Protein 6CL3 (pdb70)

Radius of gyration: 10.15 Å; Cα contacts (8 Å, |Δi|>4): 3; chains: 1; bounding box: 5×33×8 Å

Foldseek 3Di:
DVVVVVVVVVVVVVVVVVVVVVVD

Secondary structure (DSSP, 8-state):
-HHHHHHHHHHHHHHHHHHHHHH-

GO terms:
  GO:0005576 extracellular region (C, IDA)
  GO:0020002 host cell plasma membrane (C, IDA)
  GO:0050829 defense response to Gram-negative bacterium (P, IDA)
  GO:0050830 defense response to Gram-positive bacterium (P, IDA)
  GO:0050832 defense response to fungus (P, IDA)

Solvent-accessible surface area: 2531 Å² total; per-residue (Å²): 178,178,113,64,39,91,100,116,106,19,121,69,122,28,130,96,57,125,110,127,116,89,167,170

Structure (mmCIF, N/CA/C/O backbone):
data_6CL3
#
_entry.id   6CL3
#
loop_
_atom_site.group_PDB
_atom_site.id
_atom_site.type_symbol
_atom_site.label_atom_id
_atom_site.label_alt_id
_atom_site.label_comp_id
_atom_site.label_asym_id
_atom_site.label_entity_id
_atom_site.label_seq_id
_atom_site.pdbx_PDB_ins_code
_atom_site.Cartn_x
_atom_site.Cartn_y
_atom_site.Cartn_z
_atom_site.occupancy
_atom_site.B_iso_or_equiv
_atom_site.auth_seq_id
_atom_site.auth_comp_id
_atom_site.auth_asym_id
_atom_site.auth_atom_id
_atom_site.pdbx_PDB_model_num
ATOM 1 N N . ILE A 1 2 ? 2.110 -17.965 -0.838 1.00 0.00 1 ILE A N 1
ATOM 2 C CA . ILE A 1 2 ? 1.200 -16.789 -0.718 1.00 0.00 1 ILE A CA 1
ATOM 3 C C . ILE A 1 2 ? 1.958 -15.522 -1.099 1.00 0.00 1 ILE A C 1
ATOM 4 O O . ILE A 1 2 ? 1.877 -14.507 -0.408 1.00 0.00 1 ILE A O 1
ATOM 20 N N . TRP A 1 3 ? 2.698 -15.589 -2.202 1.00 0.00 2 TRP A N 1
ATOM 21 C CA . TRP A 1 3 ? 3.469 -14.440 -2.663 1.00 0.00 2 TRP A CA 1
ATOM 22 C C . TRP A 1 3 ? 2.554 -13.396 -3.290 1.00 0.00 2 TRP A C 1
ATOM 23 O O . TRP A 1 3 ? 2.623 -12.213 -2.956 1.00 0.00 2 TRP A O 1
ATOM 44 N N . LEU A 1 4 ? 1.701 -13.843 -4.195 1.00 0.00 3 LEU A N 1
ATOM 45 C CA . LEU A 1 4 ? 0.773 -12.938 -4.859 1.00 0.00 3 LEU A CA 1
ATOM 46 C C . LEU A 1 4 ? -0.153 -12.300 -3.828 1.00 0.00 3 LEU A C 1
ATOM 47 O O . LEU A 1 4 ? -0.598 -11.165 -3.992 1.00 0.00 3 LEU A O 1
ATOM 63 N N . THR A 1 5 ? -0.414 -13.031 -2.752 1.00 0.00 4 THR A N 1
ATOM 64 C CA . THR A 1 5 ? -1.259 -12.520 -1.679 1.00 0.00 4 THR A CA 1
ATOM 65 C C . THR A 1 5 ? -0.518 -11.427 -0.943 1.00 0.00 4 THR A C 1
ATOM 66 O O . THR A 1 5 ? -1.014 -10.318 -0.772 1.00 0.00 4 THR A O 1
ATOM 77 N N . ALA A 1 6 ? 0.687 -11.761 -0.522 1.00 0.00 5 ALA A N 1
ATOM 78 C CA . ALA A 1 6 ? 1.525 -10.811 0.197 1.00 0.00 5 ALA A CA 1
ATOM 79 C C . ALA A 1 6 ? 1.611 -9.504 -0.576 1.00 0.00 5 ALA A C 1
ATOM 80 O O . ALA A 1 6 ? 1.631 -8.426 0.015 1.00 0.00 5 ALA A O 1
ATOM 87 N N . LEU A 1 7 ? 1.645 -9.600 -1.901 1.00 0.00 6 LEU A N 1
ATOM 88 C CA . LEU A 1 7 ? 1.710 -8.415 -2.734 1.00 0.00 6 LEU A CA 1
ATOM 89 C C . LEU A 1 7 ? 0.509 -7.529 -2.471 1.00 0.00 6 LEU A C 1
ATOM 90 O O . LEU A 1 7 ? 0.578 -6.309 -2.625 1.00 0.00 6 LEU A O 1
ATOM 106 N N . LYS A 1 8 ? -0.586 -8.144 -2.054 1.00 0.00 7 LYS A N 1
ATOM 107 C CA . LYS A 1 8 ? -1.782 -7.385 -1.752 1.00 0.00 7 LYS A CA 1
ATOM 108 C C . LYS A 1 8 ? -1.583 -6.687 -0.427 1.00 0.00 7 LYS A C 1
ATOM 109 O O . LYS A 1 8 ? -1.841 -5.491 -0.297 1.00 0.00 7 LYS A O 1
ATOM 128 N N . PHE A 1 9 ? -1.076 -7.425 0.540 1.00 0.00 8 PHE A N 1
ATOM 129 C CA . PHE A 1 9 ? -0.796 -6.836 1.830 1.00 0.00 8 PHE A CA 1
ATOM 130 C C . PHE A 1 9 ? 0.252 -5.760 1.607 1.00 0.00 8 PHE A C 1
ATOM 131 O O . PHE A 1 9 ? 0.040 -4.585 1.910 1.00 0.00 8 PHE A O 1
ATOM 148 N N . LEU A 1 10 ? 1.358 -6.164 1.008 1.00 0.00 9 LEU A N 1
ATOM 149 C CA . LEU A 1 10 ? 2.411 -5.223 0.684 1.00 0.00 9 LEU A CA 1
ATOM 150 C C . LEU A 1 10 ? 1.778 -4.116 -0.120 1.00 0.00 9 LEU A C 1
ATOM 151 O O . LEU A 1 10 ? 2.130 -2.951 0.036 1.00 0.00 9 LEU A O 1
ATOM 167 N N . GLY A 1 11 ? 0.786 -4.472 -0.942 1.00 0.00 10 GLY A N 1
ATOM 168 C CA . GLY A 1 11 ? 0.088 -3.443 -1.683 1.00 0.00 10 GLY A CA 1
ATOM 169 C C . GLY A 1 11 ? -0.657 -2.576 -0.672 1.00 0.00 10 GLY A C 1
ATOM 170 O O . GLY A 1 11 ? -0.647 -1.351 -0.762 1.00 0.00 10 GLY A O 1
ATOM 174 N N . LYS A 1 12 ? -1.264 -3.223 0.335 1.00 0.00 11 LYS A N 1
ATOM 175 C CA . LYS A 1 12 ? -1.944 -2.475 1.382 1.00 0.00 11 LYS A CA 1
ATOM 176 C C . LYS A 1 12 ? -0.924 -1.519 1.958 1.00 0.00 11 LYS A C 1
ATOM 177 O O . LYS A 1 12 ? -1.176 -0.330 2.159 1.00 0.00 11 LYS A O 1
ATOM 196 N N . ASN A 1 13 ? 0.256 -2.074 2.155 1.00 0.00 12 ASN A N 1
ATOM 197 C CA . ASN A 1 13 ? 1.400 -1.341 2.638 1.00 0.00 12 ASN A CA 1
ATOM 198 C C . ASN A 1 13 ? 1.840 -0.358 1.553 1.00 0.00 12 ASN A C 1
ATOM 199 O O . ASN A 1 13 ? 2.343 0.727 1.836 1.00 0.00 12 ASN A O 1
ATOM 210 N N . LEU A 1 14 ? 1.628 -0.770 0.304 1.00 0.00 13 LEU A N 1
ATOM 211 C CA . LEU A 1 14 ? 1.981 0.039 -0.857 1.00 0.00 13 LEU A CA 1
ATOM 212 C C . LEU A 1 14 ? 1.094 1.268 -0.949 1.00 0.00 13 LEU A C 1
ATOM 213 O O . LEU A 1 14 ? 1.576 2.395 -1.046 1.00 0.00 13 LEU A O 1
ATOM 229 N N . GLY A 1 15 ? -0.206 1.038 -0.926 1.00 0.00 14 GLY A N 1
ATOM 230 C CA . GLY A 1 15 ? -1.160 2.135 -1.010 1.00 0.00 14 GLY A CA 1
ATOM 231 C C . GLY A 1 15 ? -1.176 2.937 0.279 1.00 0.00 14 GLY A C 1
ATOM 232 O O . GLY A 1 15 ? -1.169 4.166 0.248 1.00 0.00 14 GLY A O 1
ATOM 236 N N . LYS A 1 16 ? -1.171 2.246 1.421 1.00 0.00 15 LYS A N 1
ATOM 237 C CA . LYS A 1 16 ? -1.153 2.954 2.691 1.00 0.00 15 LYS A CA 1
ATOM 238 C C . LYS A 1 16 ? -0.071 4.008 2.586 1.00 0.00 15 LYS A C 1
ATOM 239 O O . LYS A 1 16 ? -0.164 5.097 3.151 1.00 0.00 15 LYS A O 1
ATOM 258 N N . LEU A 1 17 ? 0.935 3.662 1.792 1.00 0.00 16 LEU A N 1
ATOM 259 C CA . LEU A 1 17 ? 2.040 4.555 1.513 1.00 0.00 16 LEU A CA 1
ATOM 260 C C . LEU A 1 17 ? 1.579 5.607 0.522 1.00 0.00 16 LEU A C 1
ATOM 261 O O . LEU A 1 17 ? 1.878 6.792 0.670 1.00 0.00 16 LEU A O 1
ATOM 277 N N . ALA A 1 18 ? 0.839 5.160 -0.492 1.00 0.00 17 ALA A N 1
ATOM 278 C CA . ALA A 1 18 ? 0.340 6.093 -1.495 1.00 0.00 17 ALA A CA 1
ATOM 279 C C . ALA A 1 18 ? -0.397 7.220 -0.795 1.00 0.00 17 ALA A C 1
ATOM 280 O O . ALA A 1 18 ? -0.453 8.347 -1.287 1.00 0.00 17 ALA A O 1
ATOM 287 N N . LYS A 1 19 ? -0.939 6.906 0.373 1.00 0.00 18 LYS A N 1
ATOM 288 C CA . LYS A 1 19 ? -1.646 7.875 1.166 1.00 0.00 18 LYS A CA 1
ATOM 289 C C . LYS A 1 19 ? -0.645 8.832 1.797 1.00 0.00 18 LYS A C 1
ATOM 290 O O . LYS A 1 19 ? -0.845 10.047 1.789 1.00 0.00 18 LYS A O 1
ATOM 309 N N . GLN A 1 20 ? 0.453 8.282 2.317 1.00 0.00 19 GLN A N 1
ATOM 310 C CA . GLN A 1 20 ? 1.481 9.121 2.908 1.00 0.00 19 GLN A CA 1
ATOM 311 C C . GLN A 1 20 ? 1.914 10.146 1.873 1.00 0.00 19 GLN A C 1
ATOM 312 O O . GLN A 1 20 ? 2.276 11.275 2.202 1.00 0.00 19 GLN A O 1
ATOM 326 N N . GLN A 1 21 ? 1.846 9.734 0.612 1.00 0.00 20 GLN A N 1
ATOM 327 C CA . GLN A 1 21 ? 2.202 10.603 -0.497 1.00 0.00 20 GLN A CA 1
ATOM 328 C C . GLN A 1 21 ? 1.122 11.661 -0.693 1.00 0.00 20 GLN A C 1
ATOM 329 O O . GLN A 1 21 ? 1.420 12.832 -0.930 1.00 0.00 20 GLN A O 1
ATOM 343 N N . LEU A 1 22 ? -0.136 11.235 -0.590 1.00 0.00 21 LEU A N 1
ATOM 344 C CA . LEU A 1 22 ? -1.260 12.148 -0.758 1.00 0.00 21 LEU A CA 1
ATOM 345 C C . LEU A 1 22 ? -1.318 13.140 0.399 1.00 0.00 21 LEU A C 1
ATOM 346 O O . LEU A 1 22 ? -1.323 14.353 0.192 1.00 0.00 21 LEU A O 1
ATOM 362 N N . ALA A 1 23 ? -1.363 12.610 1.615 1.00 0.00 22 ALA A N 1
ATOM 363 C CA . ALA A 1 23 ? -1.424 13.452 2.804 1.00 0.00 22 ALA A CA 1
ATOM 364 C C . ALA A 1 23 ? -0.452 14.621 2.679 1.00 0.00 22 ALA A C 1
ATOM 365 O O . ALA A 1 23 ? -0.822 15.774 2.892 1.00 0.00 22 ALA A O 1
ATOM 372 N N . LYS A 1 24 ? 0.792 14.314 2.325 1.00 0.00 23 LYS A N 1
ATOM 373 C CA . LYS A 1 24 ? 1.805 15.346 2.169 1.00 0.00 23 LYS A CA 1
ATOM 374 C C . LYS A 1 24 ? 1.440 16.279 1.019 1.00 0.00 23 LYS A C 1
ATOM 375 O O . LYS A 1 24 ? 1.561 17.499 1.132 1.00 0.00 23 LYS A O 1
ATOM 394 N N . LEU A 1 25 ? 0.993 15.694 -0.088 1.00 0.00 24 LEU A N 1
ATOM 395 C CA . LEU A 1 25 ? 0.611 16.477 -1.256 1.00 0.00 24 LEU A CA 1
ATOM 396 C C . LEU A 1 25 ? -0.481 17.482 -0.896 1.00 0.00 24 LEU A C 1
ATOM 397 O O . LEU A 1 25 ? -0.679 17.797 0.277 1.00 0.00 24 LEU A O 1
ATOM 416 N N . ILE A 1 2 ? 0.468 -17.501 -2.047 1.00 0.00 1 ILE A N 2
ATOM 417 C CA . ILE A 1 2 ? 1.076 -16.972 -0.793 1.00 0.00 1 ILE A CA 2
ATOM 418 C C . ILE A 1 2 ? 1.903 -15.731 -1.115 1.00 0.00 1 ILE A C 2
ATOM 419 O O . ILE A 1 2 ? 1.848 -14.734 -0.397 1.00 0.00 1 ILE A O 2
ATOM 435 N N . TRP A 1 3 ? 2.666 -15.798 -2.202 1.00 0.00 2 TRP A N 2
ATOM 436 C CA . TRP A 1 3 ? 3.497 -14.672 -2.610 1.00 0.00 2 TRP A CA 2
ATOM 437 C C . TRP A 1 3 ? 2.640 -13.575 -3.226 1.00 0.00 2 TRP A C 2
ATOM 438 O O . TRP A 1 3 ? 2.743 -12.407 -2.855 1.00 0.00 2 TRP A O 2
ATOM 459 N N . LEU A 1 4 ? 1.793 -13.965 -4.164 1.00 0.00 3 LEU A N 2
ATOM 460 C CA . LEU A 1 4 ? 0.915 -13.009 -4.823 1.00 0.00 3 LEU A CA 2
ATOM 461 C C . LEU A 1 4 ? 0.009 -12.342 -3.792 1.00 0.00 3 LEU A C 2
ATOM 462 O O . LEU A 1 4 ? -0.396 -11.191 -3.956 1.00 0.00 3 LEU A O 2
ATOM 478 N N . THR A 1 5 ? -0.283 -13.066 -2.719 1.00 0.00 4 THR A N 2
ATOM 479 C CA . THR A 1 5 ? -1.115 -12.528 -1.649 1.00 0.00 4 THR A CA 2
ATOM 480 C C . THR A 1 5 ? -0.346 -11.455 -0.910 1.00 0.00 4 THR A C 2
ATOM 481 O O . THR A 1 5 ? -0.805 -10.329 -0.746 1.00 0.00 4 THR A O 2
ATOM 492 N N . ALA A 1 6 ? 0.843 -11.828 -0.481 1.00 0.00 5 ALA A N 2
ATOM 493 C CA . ALA A 1 6 ? 1.707 -10.907 0.245 1.00 0.00 5 ALA A CA 2
ATOM 494 C C . ALA A 1 6 ? 1.826 -9.595 -0.516 1.00 0.00 5 ALA A C 2
ATOM 495 O O . ALA A 1 6 ? 1.911 -8.526 0.085 1.00 0.00 5 ALA A O 2
ATOM 502 N N . LEU A 1 7 ? 1.820 -9.679 -1.840 1.00 0.00 6 LEU A N 2
ATOM 503 C CA . LEU A 1 7 ? 1.918 -8.496 -2.668 1.00 0.00 6 LEU A CA 2
ATOM 504 C C . LEU A 1 7 ? 0.708 -7.602 -2.464 1.00 0.00 6 LEU A C 2
ATOM 505 O O . LEU A 1 7 ? 0.796 -6.384 -2.613 1.00 0.00 6 LEU A O 2
ATOM 521 N N . LYS A 1 8 ? -0.412 -8.202 -2.097 1.00 0.00 7 LYS A N 2
ATOM 522 C CA . LYS A 1 8 ? -1.608 -7.422 -1.851 1.00 0.00 7 LYS A CA 2
ATOM 523 C C . LYS A 1 8 ? -1.459 -6.736 -0.514 1.00 0.00 7 LYS A C 2
ATOM 524 O O . LYS A 1 8 ? -1.748 -5.549 -0.374 1.00 0.00 7 LYS A O 2
ATOM 543 N N . PHE A 1 9 ? -0.958 -7.479 0.454 1.00 0.00 8 PHE A N 2
ATOM 544 C CA . PHE A 1 9 ? -0.723 -6.906 1.760 1.00 0.00 8 PHE A CA 2
ATOM 545 C C . PHE A 1 9 ? 0.322 -5.817 1.587 1.00 0.00 8 PHE A C 2
ATOM 546 O O . PHE A 1 9 ? 0.089 -4.650 1.901 1.00 0.00 8 PHE A O 2
ATOM 563 N N . LEU A 1 10 ? 1.453 -6.201 1.019 1.00 0.00 9 LEU A N 2
ATOM 564 C CA . LEU A 1 10 ? 2.506 -5.243 0.746 1.00 0.00 9 LEU A CA 2
ATOM 565 C C . LEU A 1 10 ? 1.884 -4.130 -0.061 1.00 0.00 9 LEU A C 2
ATOM 566 O O . LEU A 1 10 ? 2.213 -2.962 0.126 1.00 0.00 9 LEU A O 2
ATOM 582 N N . GLY A 1 11 ? 0.925 -4.488 -0.917 1.00 0.00 10 GLY A N 2
ATOM 583 C CA . GLY A 1 11 ? 0.234 -3.454 -1.660 1.00 0.00 10 GLY A CA 2
ATOM 584 C C . GLY A 1 11 ? -0.540 -2.610 -0.653 1.00 0.00 10 GLY A C 2
ATOM 585 O O . GLY A 1 11 ? -0.520 -1.384 -0.707 1.00 0.00 10 GLY A O 2
ATOM 589 N N . LYS A 1 12 ? -1.183 -3.279 0.318 1.00 0.00 11 LYS A N 2
ATOM 590 C CA . LYS A 1 12 ? -1.893 -2.551 1.360 1.00 0.00 11 LYS A CA 2
ATOM 591 C C . LYS A 1 12 ? -0.897 -1.583 1.962 1.00 0.00 11 LYS A C 2
ATOM 592 O O . LYS A 1 12 ? -1.160 -0.394 2.135 1.00 0.00 11 LYS A O 2
ATOM 611 N N . ASN A 1 13 ? 0.276 -2.132 2.212 1.00 0.00 12 ASN A N 2
ATOM 612 C CA . ASN A 1 13 ? 1.399 -1.385 2.724 1.00 0.00 12 ASN A CA 2
ATOM 613 C C . ASN A 1 13 ? 1.830 -0.371 1.667 1.00 0.00 12 ASN A C 2
ATOM 614 O O . ASN A 1 13 ? 2.305 0.720 1.979 1.00 0.00 12 ASN A O 2
ATOM 625 N N . LEU A 1 14 ? 1.641 -0.761 0.407 1.00 0.00 13 LEU A N 2
ATOM 626 C CA . LEU A 1 14 ? 1.987 0.082 -0.733 1.00 0.00 13 LEU A CA 2
ATOM 627 C C . LEU A 1 14 ? 1.060 1.283 -0.815 1.00 0.00 13 LEU A C 2
ATOM 628 O O . LEU A 1 14 ? 1.506 2.427 -0.879 1.00 0.00 13 LEU A O 2
ATOM 644 N N . GLY A 1 15 ? -0.233 1.011 -0.819 1.00 0.00 14 GLY A N 2
ATOM 645 C CA . GLY A 1 15 ? -1.218 2.079 -0.893 1.00 0.00 14 GLY A CA 2
ATOM 646 C C . GLY A 1 15 ? -1.275 2.842 0.418 1.00 0.00 14 GLY A C 2
ATOM 647 O O . GLY A 1 15 ? -1.346 4.069 0.423 1.00 0.00 14 GLY A O 2
ATOM 651 N N . LYS A 1 16 ? -1.214 2.121 1.537 1.00 0.00 15 LYS A N 2
ATOM 652 C CA . LYS A 1 16 ? -1.229 2.791 2.825 1.00 0.00 15 LYS A CA 2
ATOM 653 C C . LYS A 1 16 ? -0.215 3.912 2.742 1.00 0.00 15 LYS A C 2
ATOM 654 O O . LYS A 1 16 ? -0.367 4.971 3.346 1.00 0.00 15 LYS A O 2
ATOM 673 N N . LEU A 1 17 ? 0.800 3.656 1.928 1.00 0.00 16 LEU A N 2
ATOM 674 C CA . LEU A 1 17 ? 1.851 4.619 1.662 1.00 0.00 16 LEU A CA 2
ATOM 675 C C . LEU A 1 17 ? 1.339 5.668 0.695 1.00 0.00 16 LEU A C 2
ATOM 676 O O . LEU A 1 17 ? 1.620 6.857 0.837 1.00 0.00 16 LEU A O 2
ATOM 692 N N . ALA A 1 18 ? 0.592 5.212 -0.304 1.00 0.00 17 ALA A N 2
ATOM 693 C CA . ALA A 1 18 ? 0.061 6.134 -1.299 1.00 0.00 17 ALA A CA 2
ATOM 694 C C . ALA A 1 18 ? -0.661 7.279 -0.607 1.00 0.00 17 ALA A C 2
ATOM 695 O O . ALA A 1 18 ? -0.745 8.384 -1.142 1.00 0.00 17 ALA A O 2
ATOM 702 N N . LYS A 1 19 ? -1.156 7.021 0.597 1.00 0.00 18 LYS A N 2
ATOM 703 C CA . LYS A 1 19 ? -1.835 8.055 1.357 1.00 0.00 18 LYS A CA 2
ATOM 704 C C . LYS A 1 19 ? -0.789 8.997 1.942 1.00 0.00 18 LYS A C 2
ATOM 705 O O . LYS A 1 19 ? -1.026 10.198 2.070 1.00 0.00 18 LYS A O 2
ATOM 724 N N . GLN A 1 20 ? 0.386 8.453 2.261 1.00 0.00 19 GLN A N 2
ATOM 725 C C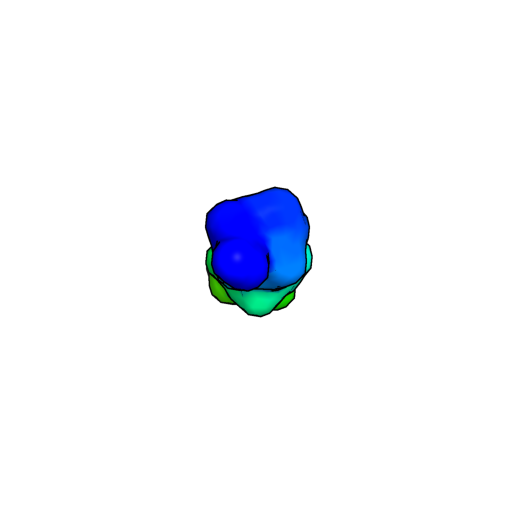A . GLN A 1 20 ? 1.459 9.278 2.786 1.00 0.00 19 GLN A CA 2
ATOM 726 C C . GLN A 1 20 ? 1.898 10.234 1.690 1.00 0.00 19 GLN A C 2
ATOM 727 O O . GLN A 1 20 ? 2.330 11.357 1.952 1.00 0.00 19 GLN A O 2
ATOM 741 N N . GLN A 1 21 ? 1.751 9.772 0.452 1.00 0.00 20 GLN A N 2
ATOM 742 C CA . GLN A 1 21 ? 2.095 10.574 -0.711 1.00 0.00 20 GLN A CA 2
ATOM 743 C C . GLN A 1 21 ? 1.052 11.670 -0.905 1.00 0.00 20 GLN A C 2
ATOM 744 O O . GLN A 1 21 ? 1.378 12.795 -1.285 1.00 0.00 20 GLN A O 2
ATOM 758 N N . LEU A 1 22 ? -0.209 11.328 -0.641 1.00 0.00 21 LEU A N 2
ATOM 759 C CA . LEU A 1 22 ? -1.300 12.284 -0.789 1.00 0.00 21 LEU A CA 2
ATOM 760 C C . LEU A 1 22 ? -1.282 13.289 0.356 1.00 0.00 21 LEU A C 2
ATOM 761 O O . LEU A 1 22 ? -1.235 14.499 0.136 1.00 0.00 21 LEU A O 2
ATOM 777 N N . ALA A 1 23 ? -1.319 12.774 1.579 1.00 0.00 22 ALA A N 2
ATOM 778 C CA . ALA A 1 23 ? -1.305 13.632 2.758 1.00 0.00 22 ALA A CA 2
ATOM 779 C C . ALA A 1 23 ? -0.275 14.743 2.593 1.00 0.00 22 ALA A C 2
ATOM 780 O O . ALA A 1 23 ? -0.561 15.912 2.849 1.00 0.00 22 ALA A O 2
ATOM 787 N N . LYS A 1 24 ? 0.925 14.369 2.155 1.00 0.00 23 LYS A N 2
ATOM 788 C CA . LYS A 1 24 ? 1.988 15.342 1.950 1.00 0.00 23 LYS A CA 2
ATOM 789 C C . LYS A 1 24 ? 1.587 16.341 0.869 1.00 0.00 23 LYS A C 2
ATOM 790 O O . LYS A 1 24 ? 1.736 17.551 1.040 1.00 0.00 23 LYS A O 2
ATOM 809 N N . LEU A 1 25 ? 1.079 15.823 -0.245 1.00 0.00 24 LEU A N 2
ATOM 810 C CA . LEU A 1 25 ? 0.658 16.672 -1.352 1.00 0.00 24 LEU A CA 2
ATOM 811 C C . LEU A 1 25 ? -0.434 17.639 -0.902 1.00 0.00 24 LEU A C 2
ATOM 812 O O . LEU A 1 25 ? -0.640 18.682 -1.522 1.00 0.00 24 LEU A O 2
ATOM 831 N N . ILE A 1 2 ? 2.679 -17.798 -1.534 1.00 0.00 1 ILE A N 3
ATOM 832 C CA . ILE A 1 2 ? 1.859 -16.681 -0.987 1.00 0.00 1 ILE A CA 3
ATOM 833 C C . ILE A 1 2 ? 2.468 -15.349 -1.417 1.00 0.00 1 ILE A C 3
ATOM 834 O O . ILE A 1 2 ? 2.272 -14.326 -0.761 1.00 0.00 1 ILE A O 3
ATOM 850 N N . TRP A 1 3 ? 3.206 -15.371 -2.522 1.00 0.00 2 TRP A N 3
ATOM 851 C CA . TRP A 1 3 ? 3.837 -14.159 -3.030 1.00 0.00 2 TRP A CA 3
ATOM 852 C C . TRP A 1 3 ? 2.784 -13.187 -3.544 1.00 0.00 2 TRP A C 3
ATOM 853 O O . TRP A 1 3 ? 2.786 -12.007 -3.193 1.00 0.00 2 TRP A O 3
ATOM 874 N N . LEU A 1 4 ? 1.885 -13.694 -4.369 1.00 0.00 3 LEU A N 3
ATOM 875 C CA . LEU A 1 4 ? 0.825 -12.865 -4.920 1.00 0.00 3 LEU A CA 3
ATOM 876 C C . LEU A 1 4 ? -0.033 -12.305 -3.789 1.00 0.00 3 LEU A C 3
ATOM 877 O O . LEU A 1 4 ? -0.577 -11.205 -3.890 1.00 0.00 3 LEU A O 3
ATOM 893 N N . THR A 1 5 ? -0.129 -13.062 -2.702 1.00 0.00 4 THR A N 3
ATOM 894 C CA . THR A 1 5 ? -0.895 -12.623 -1.542 1.00 0.00 4 THR A CA 3
ATOM 895 C C . THR A 1 5 ? -0.168 -11.484 -0.861 1.00 0.00 4 THR A C 3
ATOM 896 O O . THR A 1 5 ? -0.719 -10.411 -0.637 1.00 0.00 4 THR A O 3
ATOM 907 N N . ALA A 1 6 ? 1.089 -11.739 -0.549 1.00 0.00 5 ALA A N 3
ATOM 908 C CA . ALA A 1 6 ? 1.921 -10.740 0.108 1.00 0.00 5 ALA A CA 3
ATOM 909 C C . ALA A 1 6 ? 1.842 -9.421 -0.647 1.00 0.00 5 ALA A C 3
ATOM 910 O O . ALA A 1 6 ? 1.867 -8.351 -0.043 1.00 0.00 5 ALA A O 3
ATOM 917 N N . LEU A 1 7 ? 1.728 -9.502 -1.966 1.00 0.00 6 LEU A N 3
ATOM 918 C CA . LEU A 1 7 ? 1.629 -8.310 -2.783 1.00 0.00 6 LEU A CA 3
ATOM 919 C C . LEU A 1 7 ? 0.390 -7.522 -2.404 1.00 0.00 6 LEU A C 3
ATOM 920 O O . LEU A 1 7 ? 0.352 -6.300 -2.548 1.00 0.00 6 LEU A O 3
ATOM 936 N N . LYS A 1 8 ? -0.614 -8.220 -1.899 1.00 0.00 7 LYS A N 3
ATOM 937 C CA . LYS A 1 8 ? -1.832 -7.556 -1.484 1.00 0.00 7 LYS A CA 3
ATOM 938 C C . LYS A 1 8 ? -1.569 -6.858 -0.170 1.00 0.00 7 LYS A C 3
ATOM 939 O O . LYS A 1 8 ? -1.924 -5.694 0.013 1.00 0.00 7 LYS A O 3
ATOM 958 N N . PHE A 1 9 ? -0.901 -7.559 0.726 1.00 0.00 8 PHE A N 3
ATOM 959 C CA . PHE A 1 9 ? -0.550 -6.966 1.996 1.00 0.00 8 PHE A CA 3
ATOM 960 C C . PHE A 1 9 ? 0.382 -5.804 1.701 1.00 0.00 8 PHE A C 3
ATOM 961 O O . PHE A 1 9 ? 0.105 -4.655 2.046 1.00 0.00 8 PHE A O 3
ATOM 978 N N . LEU A 1 10 ? 1.459 -6.108 0.996 1.00 0.00 9 LEU A N 3
ATOM 979 C CA . LEU A 1 10 ? 2.399 -5.079 0.599 1.00 0.00 9 LEU A CA 3
ATOM 980 C C . LEU A 1 10 ? 1.603 -4.022 -0.121 1.00 0.00 9 LEU A C 3
ATOM 981 O O . LEU A 1 10 ? 1.8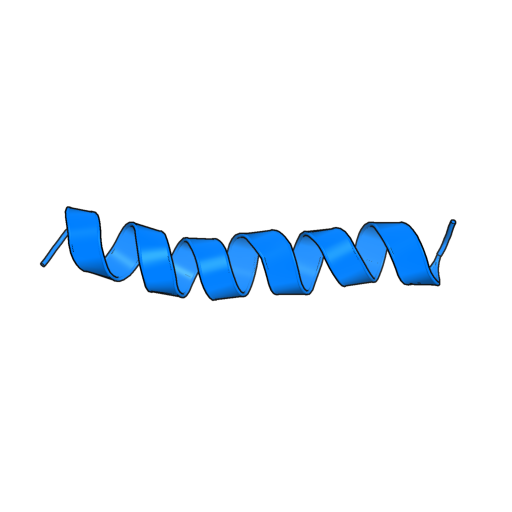71 -2.833 0.024 1.00 0.00 9 LEU A O 3
ATOM 997 N N . GLY A 1 11 ? 0.571 -4.452 -0.852 1.00 0.00 10 GLY A N 3
ATOM 998 C CA . GLY A 1 11 ? -0.279 -3.478 -1.502 1.00 0.00 10 GLY A CA 3
ATOM 999 C C . GLY A 1 11 ? -0.972 -2.673 -0.407 1.00 0.00 10 GLY A C 3
ATOM 1000 O O . GLY A 1 11 ? -1.045 -1.449 -0.472 1.00 0.00 10 GLY A O 3
ATOM 1004 N N . LYS A 1 12 ? -1.434 -3.371 0.642 1.00 0.00 11 LYS A N 3
ATOM 1005 C CA . LYS A 1 12 ? -2.050 -2.681 1.767 1.00 0.00 11 LYS A CA 3
ATOM 1006 C C . LYS A 1 12 ? -1.055 -1.640 2.229 1.00 0.00 11 LYS A C 3
ATOM 1007 O O . LYS A 1 12 ? -1.375 -0.468 2.432 1.00 0.00 11 LYS A O 3
ATOM 1026 N N . ASN A 1 13 ? 0.173 -2.105 2.328 1.00 0.00 12 ASN A N 3
ATOM 1027 C CA . ASN A 1 13 ? 1.303 -1.285 2.692 1.00 0.00 12 ASN A CA 3
ATOM 1028 C C . ASN A 1 13 ? 1.560 -0.277 1.574 1.00 0.00 12 ASN A C 3
ATOM 1029 O O . ASN A 1 13 ? 2.014 0.841 1.812 1.00 0.00 12 ASN A O 3
ATOM 1040 N N . LEU A 1 14 ? 1.254 -0.703 0.348 1.00 0.00 13 LEU A N 3
ATOM 1041 C CA . LEU A 1 14 ? 1.436 0.130 -0.837 1.00 0.00 13 LEU A CA 3
ATOM 1042 C C . LEU A 1 14 ? 0.468 1.301 -0.834 1.00 0.00 13 LEU A C 3
ATOM 1043 O O . LEU A 1 14 ? 0.868 2.456 -0.968 1.00 0.00 13 LEU A O 3
ATOM 1059 N N . GLY A 1 15 ? -0.808 0.990 -0.687 1.00 0.00 14 GLY A N 3
ATOM 1060 C CA . GLY A 1 15 ? -1.831 2.026 -0.672 1.00 0.00 14 GLY A CA 3
ATOM 1061 C C . GLY A 1 15 ? -1.762 2.835 0.610 1.00 0.00 14 GLY A C 3
ATOM 1062 O O . GLY A 1 15 ? -1.834 4.063 0.577 1.00 0.00 14 GLY A O 3
ATOM 1066 N N . LYS A 1 16 ? -1.596 2.156 1.743 1.00 0.00 15 LYS A N 3
ATOM 1067 C CA . LYS A 1 16 ? -1.489 2.873 3.004 1.00 0.00 15 LYS A CA 3
ATOM 1068 C C . LYS A 1 16 ? -0.498 3.996 2.783 1.00 0.00 15 LYS A C 3
ATOM 1069 O O . LYS A 1 16 ? -0.601 5.081 3.353 1.00 0.00 15 LYS A O 3
ATOM 1088 N N . LEU A 1 17 ? 0.446 3.704 1.902 1.00 0.00 16 LEU A N 3
ATOM 1089 C CA . LEU A 1 17 ? 1.471 4.648 1.505 1.00 0.00 16 LEU A CA 3
ATOM 1090 C C . LEU A 1 17 ? 0.909 5.650 0.516 1.00 0.00 16 LEU A C 3
ATOM 1091 O O . LEU A 1 17 ? 1.258 6.830 0.540 1.00 0.00 16 LEU A O 3
ATOM 1107 N N . ALA A 1 18 ? 0.062 5.159 -0.382 1.00 0.00 17 ALA A N 3
ATOM 1108 C CA . ALA A 1 18 ? -0.502 6.029 -1.408 1.00 0.00 17 ALA A CA 3
ATOM 1109 C C . ALA A 1 18 ? -1.079 7.286 -0.781 1.00 0.00 17 ALA A C 3
ATOM 1110 O O . ALA A 1 18 ? -0.853 8.391 -1.276 1.00 0.00 17 ALA A O 3
ATOM 1117 N N . LYS A 1 19 ? -1.799 7.131 0.316 1.00 0.00 18 LYS A N 3
ATOM 1118 C CA . LYS A 1 19 ? -2.360 8.292 0.987 1.00 0.00 18 LYS A CA 3
ATOM 1119 C C . LYS A 1 19 ? -1.262 9.025 1.747 1.00 0.00 18 LYS A C 3
ATOM 1120 O O . LYS A 1 19 ? -1.325 10.243 1.913 1.00 0.00 18 LYS A O 3
ATOM 1139 N N . GLN A 1 20 ? -0.232 8.291 2.177 1.00 0.00 19 GLN A N 3
ATOM 1140 C CA . GLN A 1 20 ? 0.874 8.929 2.871 1.00 0.00 19 GLN A CA 3
ATOM 1141 C C . GLN A 1 20 ? 1.590 9.834 1.883 1.00 0.00 19 GLN A C 3
ATOM 1142 O O . GLN A 1 20 ? 2.121 10.885 2.242 1.00 0.00 19 GLN A O 3
ATOM 1156 N N . GLN A 1 21 ? 1.572 9.409 0.623 1.00 0.00 20 GLN A N 3
ATOM 1157 C CA . GLN A 1 21 ? 2.191 10.167 -0.451 1.00 0.00 20 GLN A CA 3
ATOM 1158 C C . GLN A 1 21 ? 1.355 11.405 -0.758 1.00 0.00 20 GLN A C 3
ATOM 1159 O O . GLN A 1 21 ? 1.890 12.480 -1.030 1.00 0.00 20 GLN A O 3
ATOM 1173 N N . LEU A 1 22 ? 0.036 11.240 -0.710 1.00 0.00 21 LEU A N 3
ATOM 1174 C CA . LEU A 1 22 ? -0.875 12.345 -0.983 1.00 0.00 21 LEU A CA 3
ATOM 1175 C C . LEU A 1 22 ? -0.794 13.387 0.126 1.00 0.00 21 LEU A C 3
ATOM 1176 O O . LEU A 1 22 ? -0.542 14.565 -0.129 1.00 0.00 21 LEU A O 3
ATOM 1192 N N . ALA A 1 23 ? -1.009 12.942 1.358 1.00 0.00 22 ALA A N 3
ATOM 1193 C CA . ALA A 1 23 ? -0.962 13.839 2.507 1.00 0.00 22 ALA A CA 3
ATOM 1194 C C . ALA A 1 23 ? 0.238 14.777 2.408 1.00 0.00 22 ALA A C 3
ATOM 1195 O O . ALA A 1 23 ? 0.094 15.995 2.507 1.00 0.00 22 ALA A O 3
ATOM 1202 N N . LYS A 1 24 ? 1.420 14.201 2.212 1.00 0.00 23 LYS A N 3
ATOM 1203 C CA . LYS A 1 24 ? 2.635 14.995 2.101 1.00 0.00 23 LYS A CA 3
ATOM 1204 C C . LYS A 1 24 ? 2.555 15.930 0.897 1.00 0.00 23 LYS A C 3
ATOM 1205 O O . LYS A 1 24 ? 3.049 17.057 0.940 1.00 0.00 23 LYS A O 3
ATOM 1224 N N . LEU A 1 25 ? 1.928 15.455 -0.175 1.00 0.00 24 LEU A N 3
ATOM 1225 C CA . LEU A 1 25 ? 1.786 16.259 -1.383 1.00 0.00 24 LEU A CA 3
ATOM 1226 C C . LEU A 1 25 ? 0.980 17.523 -1.095 1.00 0.00 24 LEU A C 3
ATOM 1227 O O . LEU A 1 25 ? 1.259 18.235 -0.132 1.00 0.00 24 LEU A O 3
ATOM 1246 N N . ILE A 1 2 ? 1.446 -17.747 -2.020 1.00 0.00 1 ILE A N 4
ATOM 1247 C CA . ILE A 1 2 ? 1.506 -16.821 -0.853 1.00 0.00 1 ILE A CA 4
ATOM 1248 C C . ILE A 1 2 ? 2.212 -15.534 -1.265 1.00 0.00 1 ILE A C 4
ATOM 1249 O O . ILE A 1 2 ? 2.063 -14.498 -0.617 1.00 0.00 1 ILE A O 4
ATOM 1265 N N . TRP A 1 3 ? 2.982 -15.607 -2.346 1.00 0.00 2 TRP A N 4
ATOM 1266 C CA . TRP A 1 3 ? 3.707 -14.440 -2.835 1.00 0.00 2 TRP A CA 4
ATOM 1267 C C . TRP A 1 3 ? 2.739 -13.405 -3.391 1.00 0.00 2 TRP A C 4
ATOM 1268 O O . TRP A 1 3 ? 2.803 -12.226 -3.044 1.00 0.00 2 TRP A O 4
ATOM 1289 N N . LEU A 1 4 ? 1.841 -13.858 -4.250 1.00 0.00 3 LEU A N 4
ATOM 1290 C CA . LEU A 1 4 ? 0.859 -12.963 -4.844 1.00 0.00 3 LEU A CA 4
ATOM 1291 C C . LEU A 1 4 ? 0.000 -12.337 -3.749 1.00 0.00 3 LEU A C 4
ATOM 1292 O O . LEU A 1 4 ? -0.476 -11.211 -3.885 1.00 0.00 3 LEU A O 4
ATOM 1308 N N . THR A 1 5 ? -0.170 -13.068 -2.653 1.00 0.00 4 THR A N 4
ATOM 1309 C CA . THR A 1 5 ? -0.946 -12.565 -1.525 1.00 0.00 4 THR A CA 4
ATOM 1310 C C . THR A 1 5 ? -0.180 -11.452 -0.846 1.00 0.00 4 THR A C 4
ATOM 1311 O O . THR A 1 5 ? -0.682 -10.350 -0.651 1.00 0.00 4 THR A O 4
ATOM 1322 N N . ALA A 1 6 ? 1.055 -11.763 -0.502 1.00 0.00 5 ALA A N 4
ATOM 1323 C CA . ALA A 1 6 ? 1.923 -10.797 0.158 1.00 0.00 5 ALA A CA 4
ATOM 1324 C C . ALA A 1 6 ? 1.920 -9.483 -0.612 1.00 0.00 5 ALA A C 4
ATOM 1325 O O . ALA A 1 6 ? 1.996 -8.409 -0.020 1.00 0.00 5 ALA A O 4
ATOM 1332 N N . LEU A 1 7 ? 1.819 -9.574 -1.933 1.00 0.00 6 LEU A N 4
ATOM 1333 C CA . LEU A 1 7 ? 1.793 -8.390 -2.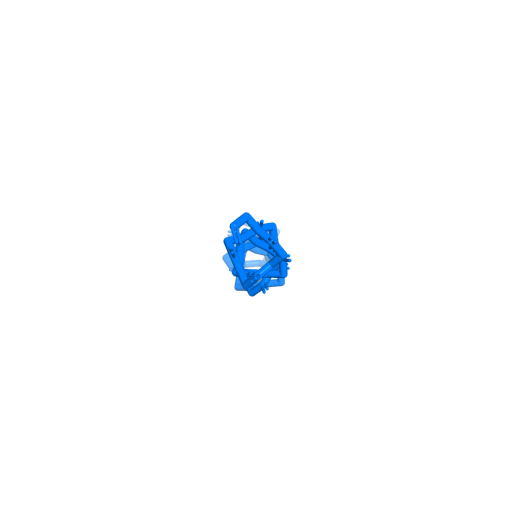765 1.00 0.00 6 LEU A CA 4
ATOM 1334 C C . LEU A 1 7 ? 0.565 -7.554 -2.458 1.00 0.00 6 LEU A C 4
ATOM 1335 O O . LEU A 1 7 ? 0.580 -6.334 -2.611 1.00 0.00 6 LEU A O 4
ATOM 1351 N N . LYS A 1 8 ? -0.490 -8.207 -1.997 1.00 0.00 7 LYS A N 4
ATOM 1352 C CA . LYS A 1 8 ? -1.698 -7.488 -1.649 1.00 0.00 7 LYS A CA 4
ATOM 1353 C C . LYS A 1 8 ? -1.470 -6.795 -0.326 1.00 0.00 7 LYS A C 4
ATOM 1354 O O . LYS A 1 8 ? -1.805 -5.623 -0.158 1.00 0.00 7 LYS A O 4
ATOM 1373 N N . PHE A 1 9 ? -0.856 -7.512 0.595 1.00 0.00 8 PHE A N 4
ATOM 1374 C CA . PHE A 1 9 ? -0.541 -6.928 1.879 1.00 0.00 8 PHE A CA 4
ATOM 1375 C C . PHE A 1 9 ? 0.426 -5.786 1.624 1.00 0.00 8 PHE A C 4
ATOM 1376 O O . PHE A 1 9 ? 0.162 -4.632 1.963 1.00 0.00 8 PHE A O 4
ATOM 1393 N N . LEU A 1 10 ? 1.524 -6.110 0.959 1.00 0.00 9 LEU A N 4
ATOM 1394 C CA . LEU A 1 10 ? 2.497 -5.097 0.602 1.00 0.00 9 LEU A CA 4
ATOM 1395 C C . LEU A 1 10 ? 1.748 -4.023 -0.143 1.00 0.00 9 LEU A C 4
ATOM 1396 O O . LEU A 1 10 ? 2.025 -2.838 0.025 1.00 0.00 9 LEU A O 4
ATOM 1412 N N . GLY A 1 11 ? 0.744 -4.433 -0.924 1.00 0.00 10 GLY A N 4
ATOM 1413 C CA . GLY A 1 11 ? -0.063 -3.440 -1.604 1.00 0.00 10 GLY A CA 4
ATOM 1414 C C . GLY A 1 11 ? -0.792 -2.633 -0.535 1.00 0.00 10 GLY A C 4
ATOM 1415 O O . GLY A 1 11 ? -0.863 -1.409 -0.604 1.00 0.00 10 GLY A O 4
ATOM 1419 N N . LYS A 1 12 ? -1.291 -3.329 0.500 1.00 0.00 11 LYS A N 4
ATOM 1420 C CA . LYS A 1 12 ? -1.945 -2.634 1.600 1.00 0.00 11 LYS A CA 4
ATOM 1421 C C . LYS A 1 12 ? -0.955 -1.607 2.105 1.00 0.00 11 LYS A C 4
ATOM 1422 O O . LYS A 1 12 ? -1.261 -0.427 2.277 1.00 0.00 11 LYS A O 4
ATOM 1441 N N . ASN A 1 13 ? 0.258 -2.095 2.271 1.00 0.00 12 ASN A N 4
ATOM 1442 C CA . ASN A 1 13 ? 1.382 -1.289 2.683 1.00 0.00 12 ASN A CA 4
ATOM 1443 C C . ASN A 1 13 ? 1.681 -0.269 1.584 1.00 0.00 12 ASN A C 4
ATOM 1444 O O . ASN A 1 13 ? 2.127 0.847 1.849 1.00 0.00 12 ASN A O 4
ATOM 1455 N N . LEU A 1 14 ? 1.416 -0.684 0.346 1.00 0.00 13 LEU A N 4
ATOM 1456 C CA . LEU A 1 14 ? 1.633 0.161 -0.823 1.00 0.00 13 LEU A CA 4
ATOM 1457 C C . LEU A 1 14 ? 0.671 1.335 -0.826 1.00 0.00 13 LEU A C 4
ATOM 1458 O O . LEU A 1 14 ? 1.076 2.490 -0.938 1.00 0.00 13 LEU A O 4
ATOM 1474 N N . GLY A 1 15 ? -0.609 1.026 -0.707 1.00 0.00 14 GLY A N 4
ATOM 1475 C CA . GLY A 1 15 ? -1.629 2.065 -0.698 1.00 0.00 14 GLY A CA 4
ATOM 1476 C C . GLY A 1 15 ? -1.562 2.873 0.586 1.00 0.00 14 GLY A C 4
ATOM 1477 O O . GLY A 1 15 ? -1.641 4.101 0.554 1.00 0.00 14 GLY A O 4
ATOM 1481 N N . LYS A 1 16 ? -1.391 2.193 1.721 1.00 0.00 15 LYS A N 4
ATOM 1482 C CA . LYS A 1 16 ? -1.287 2.908 2.983 1.00 0.00 15 LYS A CA 4
ATOM 1483 C C . LYS A 1 16 ? -0.301 4.036 2.765 1.00 0.00 15 LYS A C 4
ATOM 1484 O O . LYS A 1 16 ? -0.400 5.113 3.351 1.00 0.00 15 LYS A O 4
ATOM 1503 N N . LEU A 1 17 ? 0.631 3.761 1.867 1.00 0.00 16 LEU A N 4
ATOM 1504 C CA . LEU A 1 17 ? 1.643 4.719 1.471 1.00 0.00 16 LEU A CA 4
ATOM 1505 C C . LEU A 1 17 ? 1.054 5.722 0.497 1.00 0.00 16 LEU A C 4
ATOM 1506 O O . LEU A 1 17 ? 1.364 6.912 0.545 1.00 0.00 16 LEU A O 4
ATOM 1522 N N . ALA A 1 18 ? 0.222 5.219 -0.411 1.00 0.00 17 ALA A N 4
ATOM 1523 C CA . ALA A 1 18 ? -0.374 6.089 -1.419 1.00 0.00 17 ALA A CA 4
ATOM 1524 C C . ALA A 1 18 ? -1.006 7.303 -0.764 1.00 0.00 17 ALA A C 4
ATOM 1525 O O . ALA A 1 18 ? -0.786 8.434 -1.196 1.00 0.00 17 ALA A O 4
ATOM 1532 N N . LYS A 1 19 ? -1.772 7.077 0.290 1.00 0.00 18 LYS A N 4
ATOM 1533 C CA . LYS A 1 19 ? -2.391 8.190 0.991 1.00 0.00 18 LYS A CA 4
ATOM 1534 C C . LYS A 1 19 ? -1.342 8.912 1.824 1.00 0.00 18 LYS A C 4
ATOM 1535 O O . LYS A 1 19 ? -1.457 10.114 2.065 1.00 0.00 18 LYS A O 4
ATOM 1554 N N . GLN A 1 20 ? -0.289 8.194 2.228 1.00 0.00 19 GLN A N 4
ATOM 1555 C CA . GLN A 1 20 ? 0.776 8.832 2.985 1.00 0.00 19 GLN A CA 4
ATOM 1556 C C . GLN A 1 20 ? 1.462 9.826 2.064 1.00 0.00 19 GLN A C 4
ATOM 1557 O O . GLN A 1 20 ? 1.960 10.866 2.494 1.00 0.00 19 GLN A O 4
ATOM 1571 N N . GLN A 1 21 ? 1.451 9.488 0.776 1.00 0.00 20 GLN A N 4
ATOM 1572 C CA . GLN A 1 21 ? 2.039 10.337 -0.248 1.00 0.00 20 GLN A CA 4
ATOM 1573 C C . GLN A 1 21 ? 1.153 11.559 -0.464 1.00 0.00 20 GLN A C 4
ATOM 1574 O O . GLN A 1 21 ? 1.634 12.691 -0.530 1.00 0.00 20 GLN A O 4
ATOM 1588 N N . LEU A 1 22 ? -0.149 11.311 -0.569 1.00 0.00 21 LEU A N 4
ATOM 1589 C CA . LEU A 1 22 ? -1.116 12.384 -0.774 1.00 0.00 21 LEU A CA 4
ATOM 1590 C C . LEU A 1 22 ? -0.971 13.439 0.313 1.00 0.00 21 LEU A C 4
ATOM 1591 O O . LEU A 1 22 ? -0.788 14.623 0.027 1.00 0.00 21 LEU A O 4
ATOM 1607 N N . ALA A 1 23 ? -1.056 12.999 1.563 1.00 0.00 22 ALA A N 4
ATOM 1608 C CA . ALA A 1 23 ? -0.935 13.912 2.695 1.00 0.00 22 ALA A CA 4
ATOM 1609 C C . ALA A 1 23 ? 0.211 14.892 2.462 1.00 0.00 22 ALA A C 4
ATOM 1610 O O . ALA A 1 23 ? 0.023 16.107 2.523 1.00 0.00 22 ALA A O 4
ATOM 1617 N N . LYS A 1 24 ? 1.395 14.355 2.189 1.00 0.00 23 LYS A N 4
ATOM 1618 C CA . LYS A 1 24 ? 2.560 15.193 1.939 1.00 0.00 23 LYS A CA 4
ATOM 1619 C C . LYS A 1 24 ? 2.329 16.058 0.704 1.00 0.00 23 LYS A C 4
ATOM 1620 O O . LYS A 1 24 ? 2.637 17.249 0.700 1.00 0.00 23 LYS A O 4
ATOM 1639 N N . LEU A 1 25 ? 1.783 15.444 -0.341 1.00 0.00 24 LEU A N 4
ATOM 1640 C CA . LEU A 1 25 ? 1.510 16.158 -1.581 1.00 0.00 24 LEU A CA 4
ATOM 1641 C C . LEU A 1 25 ? 0.475 17.257 -1.347 1.00 0.00 24 LEU A C 4
ATOM 1642 O O . LEU A 1 25 ? 0.249 17.672 -0.210 1.00 0.00 24 LEU A O 4
ATOM 1661 N N . ILE A 1 2 ? 2.340 -18.015 -0.622 1.00 0.00 1 ILE A N 5
ATOM 1662 C CA . ILE A 1 2 ? 1.427 -16.844 -0.499 1.00 0.00 1 ILE A CA 5
ATOM 1663 C C . ILE A 1 2 ? 2.163 -15.581 -0.932 1.00 0.00 1 ILE A C 5
ATOM 1664 O O . ILE A 1 2 ? 2.083 -14.547 -0.269 1.00 0.00 1 ILE A O 5
ATOM 1680 N N . TRP A 1 3 ? 2.880 -15.671 -2.048 1.00 0.00 2 TRP A N 5
ATOM 1681 C CA . TRP A 1 3 ? 3.626 -14.528 -2.557 1.00 0.00 2 TRP A CA 5
ATOM 1682 C C . TRP A 1 3 ? 2.683 -13.514 -3.188 1.00 0.00 2 TRP A C 5
ATOM 1683 O O . TRP A 1 3 ? 2.739 -12.323 -2.887 1.00 0.00 2 TRP A O 5
ATOM 1704 N N . LEU A 1 4 ? 1.815 -13.999 -4.061 1.00 0.00 3 LEU A N 5
ATOM 1705 C CA . LEU A 1 4 ? 0.858 -13.128 -4.726 1.00 0.00 3 LEU A CA 5
ATOM 1706 C C . LEU A 1 4 ? -0.048 -12.468 -3.690 1.00 0.00 3 LEU A C 5
ATOM 1707 O O . LEU A 1 4 ? -0.510 -11.343 -3.879 1.00 0.00 3 LEU A O 5
ATOM 1723 N N . THR A 1 5 ? -0.274 -13.168 -2.585 1.00 0.00 4 THR A N 5
ATOM 1724 C CA . THR A 1 5 ? -1.099 -12.630 -1.510 1.00 0.00 4 THR A CA 5
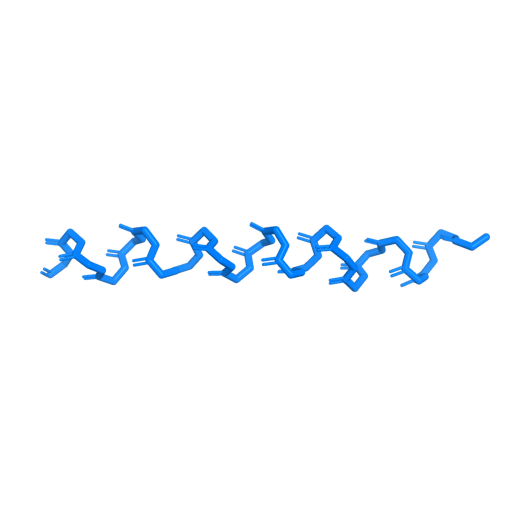ATOM 1725 C C . THR A 1 5 ? -0.356 -11.503 -0.827 1.00 0.00 4 THR A C 5
ATOM 1726 O O . THR A 1 5 ? -0.862 -10.394 -0.682 1.00 0.00 4 THR A O 5
ATOM 1737 N N . ALA A 1 6 ? 0.861 -11.810 -0.421 1.00 0.00 5 ALA A N 5
ATOM 1738 C CA . ALA A 1 6 ? 1.702 -10.830 0.251 1.00 0.00 5 ALA A CA 5
ATOM 1739 C C . ALA A 1 6 ? 1.751 -9.543 -0.559 1.00 0.00 5 ALA A C 5
ATOM 1740 O O . ALA A 1 6 ? 1.797 -8.449 0.001 1.00 0.00 5 ALA A O 5
ATOM 1747 N N . LEU A 1 7 ? 1.725 -9.676 -1.879 1.00 0.00 6 LEU A N 5
ATOM 1748 C CA . LEU A 1 7 ? 1.753 -8.518 -2.749 1.00 0.00 6 LEU A CA 5
ATOM 1749 C C . LEU A 1 7 ? 0.530 -7.655 -2.514 1.00 0.00 6 LEU A C 5
ATOM 1750 O O . LEU A 1 7 ? 0.571 -6.440 -2.708 1.00 0.00 6 LEU A O 5
ATOM 1766 N N . LYS A 1 8 ? -0.550 -8.277 -2.072 1.00 0.00 7 LYS A N 5
ATOM 1767 C CA . LYS A 1 8 ? -1.759 -7.531 -1.791 1.00 0.00 7 LYS A CA 5
ATOM 1768 C C . LYS A 1 8 ? -1.568 -6.794 -0.487 1.00 0.00 7 LYS A C 5
ATOM 1769 O O . LYS A 1 8 ? -1.880 -5.609 -0.376 1.00 0.00 7 LYS A O 5
ATOM 1788 N N . PHE A 1 9 ? -1.008 -7.490 0.484 1.00 0.00 8 PHE A N 5
ATOM 1789 C CA . PHE A 1 9 ? -0.731 -6.866 1.757 1.00 0.00 8 PHE A CA 5
ATOM 1790 C C . PHE A 1 9 ? 0.275 -5.758 1.500 1.00 0.00 8 PHE A C 5
ATOM 1791 O O . PHE A 1 9 ? 0.027 -4.586 1.788 1.00 0.00 8 PHE A O 5
ATOM 1808 N N . LEU A 1 10 ? 1.388 -6.134 0.893 1.00 0.00 9 LEU A N 5
ATOM 1809 C CA . LEU A 1 10 ? 2.404 -5.163 0.542 1.00 0.00 9 LEU A CA 5
ATOM 1810 C C . LEU A 1 10 ? 1.722 -4.092 -0.270 1.00 0.00 9 LEU A C 5
ATOM 1811 O O . LEU A 1 10 ? 2.034 -2.912 -0.135 1.00 0.00 9 LEU A O 5
ATOM 1827 N N . GLY A 1 11 ? 0.734 -4.495 -1.073 1.00 0.00 10 GLY A N 5
ATOM 1828 C CA . GLY A 1 11 ? -0.010 -3.500 -1.817 1.00 0.00 10 GLY A CA 5
ATOM 1829 C C . GLY A 1 11 ? -0.770 -2.646 -0.806 1.00 0.00 10 GLY A C 5
ATOM 1830 O O . GLY A 1 11 ? -0.802 -1.422 -0.907 1.00 0.00 10 GLY A O 5
ATOM 1834 N N . LYS A 1 12 ? -1.341 -3.299 0.218 1.00 0.00 11 LYS A N 5
ATOM 1835 C CA . LYS A 1 12 ? -2.029 -2.556 1.264 1.00 0.00 11 LYS A CA 5
ATOM 1836 C C 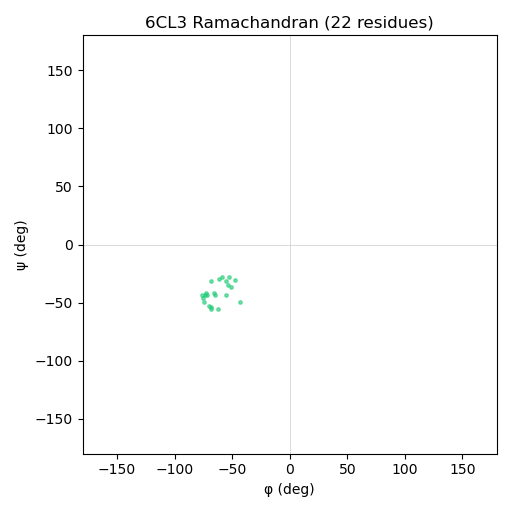. LYS A 1 12 ? -1.032 -1.556 1.805 1.00 0.00 11 LYS A C 5
ATOM 1837 O O . LYS A 1 12 ? -1.318 -0.371 1.975 1.00 0.00 11 LYS A O 5
ATOM 1856 N N . ASN A 1 13 ? 0.165 -2.070 2.004 1.00 0.00 12 ASN A N 5
ATOM 1857 C CA . ASN A 1 13 ? 1.291 -1.290 2.452 1.00 0.00 12 ASN A CA 5
ATOM 1858 C C . ASN A 1 13 ? 1.666 -0.301 1.350 1.00 0.00 12 ASN A C 5
ATOM 1859 O O . ASN A 1 13 ? 2.133 0.805 1.614 1.00 0.00 12 ASN A O 5
ATOM 1870 N N . LEU A 1 14 ? 1.441 -0.729 0.107 1.00 0.00 13 LEU A N 5
ATOM 1871 C CA . LEU A 1 14 ? 1.735 0.091 -1.064 1.00 0.00 13 LEU A CA 5
ATOM 1872 C C . LEU A 1 14 ? 0.818 1.300 -1.114 1.00 0.00 13 LEU A C 5
ATOM 1873 O O . LEU A 1 14 ? 1.270 2.440 -1.210 1.00 0.00 13 LEU A O 5
ATOM 1889 N N . GLY A 1 15 ? -0.475 1.040 -1.049 1.00 0.00 14 GLY A N 5
ATOM 1890 C CA . GLY A 1 15 ? -1.455 2.117 -1.084 1.00 0.00 14 GLY A CA 5
ATOM 1891 C C . GLY A 1 15 ? -1.462 2.869 0.233 1.00 0.00 14 GLY A C 5
ATOM 1892 O O . GLY A 1 15 ? -1.507 4.098 0.250 1.00 0.00 14 GLY A O 5
ATOM 1896 N N . LYS A 1 16 ? -1.392 2.138 1.346 1.00 0.00 15 LYS A N 5
ATOM 1897 C CA . LYS A 1 16 ? -1.359 2.799 2.640 1.00 0.00 15 LYS A CA 5
ATOM 1898 C C . LYS A 1 16 ? -0.323 3.898 2.540 1.00 0.00 15 LYS A C 5
ATOM 1899 O O . LYS A 1 16 ? -0.430 4.950 3.163 1.00 0.00 15 LYS A O 5
ATOM 1918 N N . LEU A 1 17 ? 0.661 3.631 1.691 1.00 0.00 16 LEU A N 5
ATOM 1919 C CA . LEU A 1 17 ? 1.726 4.574 1.407 1.00 0.00 16 LEU A CA 5
ATOM 1920 C C . LEU A 1 17 ? 1.208 5.648 0.472 1.00 0.00 16 LEU A C 5
ATOM 1921 O O . LEU A 1 17 ? 1.523 6.828 0.621 1.00 0.00 16 LEU A O 5
ATOM 1937 N N . ALA A 1 18 ? 0.419 5.224 -0.508 1.00 0.00 17 ALA A N 5
ATOM 1938 C CA . ALA A 1 18 ? -0.119 6.174 -1.474 1.00 0.00 17 ALA A CA 5
ATOM 1939 C C . ALA A 1 18 ? -0.788 7.330 -0.744 1.00 0.00 17 ALA A C 5
ATOM 1940 O O . ALA A 1 18 ? -0.841 8.449 -1.257 1.00 0.00 17 ALA A O 5
ATOM 1947 N N . LYS A 1 19 ? -1.266 7.067 0.466 1.00 0.00 18 LYS A N 5
ATOM 1948 C CA . LYS A 1 19 ? -1.889 8.112 1.261 1.00 0.00 18 LYS A CA 5
ATOM 1949 C C . LYS A 1 19 ? -0.795 8.995 1.849 1.00 0.00 18 LYS A C 5
ATOM 1950 O O . LYS A 1 19 ? -0.986 10.198 2.028 1.00 0.00 18 LYS A O 5
ATOM 1969 N N . GLN A 1 20 ? 0.369 8.399 2.117 1.00 0.00 19 GLN A N 5
ATOM 1970 C CA . GLN A 1 20 ? 1.485 9.167 2.641 1.00 0.00 19 GLN A CA 5
ATOM 1971 C C . GLN A 1 20 ? 1.926 10.148 1.571 1.00 0.00 19 GLN A C 5
ATOM 1972 O O . GLN A 1 20 ? 2.427 11.234 1.861 1.00 0.00 19 GLN A O 5
ATOM 1986 N N . GLN A 1 21 ? 1.701 9.752 0.322 1.00 0.00 20 GLN A N 5
ATOM 1987 C CA . GLN A 1 21 ? 2.036 10.589 -0.817 1.00 0.00 20 GLN A CA 5
ATOM 1988 C C . GLN A 1 21 ? 1.047 11.745 -0.908 1.00 0.00 20 GLN A C 5
ATOM 1989 O O . GLN A 1 21 ? 1.415 12.866 -1.256 1.00 0.00 20 GLN A O 5
ATOM 2003 N N . LEU A 1 22 ? -0.214 11.456 -0.589 1.00 0.00 21 LEU A N 5
ATOM 2004 C CA . LEU A 1 22 ? -1.261 12.470 -0.632 1.00 0.00 21 LEU A CA 5
ATOM 2005 C C . LEU A 1 22 ? -1.149 13.400 0.569 1.00 0.00 21 LEU A C 5
ATOM 2006 O O . LEU A 1 22 ? -1.051 14.618 0.422 1.00 0.00 21 LEU A O 5
ATOM 2022 N N . ALA A 1 23 ? -1.163 12.810 1.757 1.00 0.00 22 ALA A N 5
ATOM 2023 C CA . ALA A 1 23 ? -1.065 13.584 2.989 1.00 0.00 22 ALA A CA 5
ATOM 2024 C C . ALA A 1 23 ? 0.009 14.660 2.863 1.00 0.00 22 ALA A C 5
ATOM 2025 O O . ALA A 1 23 ? -0.254 15.842 3.089 1.00 0.00 22 ALA A O 5
ATOM 2032 N N . LYS A 1 24 ? 1.218 14.246 2.500 1.00 0.00 23 LYS A N 5
ATOM 2033 C CA . LYS A 1 24 ? 2.322 15.185 2.346 1.00 0.00 23 LYS A CA 5
ATOM 2034 C C . LYS A 1 24 ? 1.977 16.244 1.302 1.00 0.00 23 LYS A C 5
ATOM 2035 O O . LYS A 1 24 ? 2.251 17.429 1.491 1.00 0.00 23 LYS A O 5
ATOM 2054 N N . LEU A 1 25 ? 1.374 15.806 0.202 1.00 0.00 24 LEU A N 5
ATOM 2055 C CA . LEU A 1 25 ? 0.994 16.719 -0.866 1.00 0.00 24 LEU A CA 5
ATOM 2056 C C . LEU A 1 25 ? -0.013 17.747 -0.355 1.00 0.00 24 LEU A C 5
ATOM 2057 O O . LEU A 1 25 ? 0.310 18.928 -0.229 1.00 0.00 24 LEU A O 5
ATOM 2076 N N . ILE A 1 2 ? 1.983 -17.986 -1.295 1.00 0.00 1 ILE A N 6
ATOM 2077 C CA . ILE A 1 2 ? 1.259 -16.809 -0.738 1.00 0.00 1 ILE A CA 6
ATOM 2078 C C . ILE A 1 2 ? 1.985 -15.532 -1.146 1.00 0.00 1 ILE A C 6
ATOM 2079 O O . ILE A 1 2 ? 1.795 -14.478 -0.541 1.00 0.00 1 ILE A O 6
ATOM 2095 N N . TRP A 1 3 ? 2.817 -15.637 -2.177 1.00 0.00 2 TRP A N 6
ATOM 2096 C CA . TRP A 1 3 ? 3.568 -14.486 -2.659 1.00 0.00 2 TRP A CA 6
ATOM 2097 C C . TRP A 1 3 ? 2.625 -13.439 -3.233 1.00 0.00 2 TRP A C 6
ATOM 2098 O O . TRP A 1 3 ? 2.704 -12.259 -2.887 1.00 0.00 2 TRP A O 6
ATOM 2119 N N . LEU A 1 4 ? 1.733 -13.880 -4.103 1.00 0.00 3 LEU A N 6
ATOM 2120 C CA . LEU A 1 4 ? 0.773 -12.973 -4.714 1.00 0.00 3 LEU A CA 6
ATOM 2121 C C . LEU A 1 4 ? -0.095 -12.335 -3.634 1.00 0.00 3 LEU A C 6
ATOM 2122 O O . LEU A 1 4 ? -0.559 -11.206 -3.779 1.00 0.00 3 LEU A O 6
ATOM 2138 N N . THR A 1 5 ? -0.287 -13.062 -2.538 1.00 0.00 4 THR A N 6
ATOM 2139 C CA . THR A 1 5 ? -1.074 -12.548 -1.423 1.00 0.00 4 THR A CA 6
ATOM 2140 C C . THR A 1 5 ? -0.303 -11.441 -0.740 1.00 0.00 4 THR A C 6
ATOM 2141 O O . THR A 1 5 ? -0.794 -10.331 -0.560 1.00 0.00 4 THR A O 6
ATOM 2152 N N . ALA A 1 6 ? 0.922 -11.765 -0.377 1.00 0.00 5 ALA A N 6
ATOM 2153 C CA . ALA A 1 6 ? 1.792 -10.806 0.288 1.00 0.00 5 ALA A CA 6
ATOM 2154 C C . ALA A 1 6 ? 1.817 -9.499 -0.491 1.00 0.00 5 ALA A C 6
ATOM 2155 O O . ALA A 1 6 ? 1.899 -8.422 0.095 1.00 0.00 5 ALA A O 6
ATOM 2162 N N . LEU A 1 7 ? 1.733 -9.599 -1.812 1.00 0.00 6 LEU A N 6
ATOM 2163 C CA . LEU A 1 7 ? 1.737 -8.421 -2.656 1.00 0.00 6 LEU A CA 6
ATOM 2164 C C . LEU A 1 7 ? 0.513 -7.569 -2.380 1.00 0.00 6 LEU A C 6
ATOM 2165 O O . LEU A 1 7 ? 0.545 -6.350 -2.553 1.00 0.00 6 LEU A O 6
ATOM 2181 N N . LYS A 1 8 ? -0.558 -8.202 -1.928 1.00 0.00 7 LYS A N 6
ATOM 2182 C CA . LYS A 1 8 ? -1.761 -7.461 -1.612 1.00 0.00 7 LYS A CA 6
ATOM 2183 C C . LYS A 1 8 ? -1.528 -6.736 -0.309 1.00 0.00 7 LYS A C 6
ATOM 2184 O O . LYS A 1 8 ? -1.853 -5.558 -0.169 1.00 0.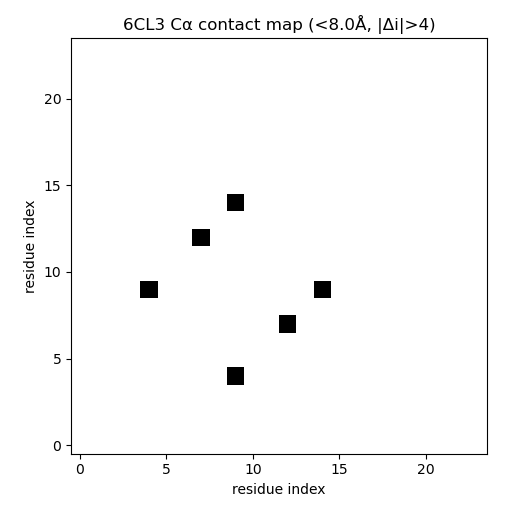00 7 LYS A O 6
ATOM 2203 N N . PHE A 1 9 ? -0.907 -7.433 0.623 1.00 0.00 8 PHE A N 6
ATOM 2204 C CA . PHE A 1 9 ? -0.573 -6.821 1.887 1.00 0.00 8 PHE A CA 6
ATOM 2205 C C . PHE A 1 9 ? 0.421 -5.713 1.585 1.00 0.00 8 PHE A C 6
ATOM 2206 O O . PHE A 1 9 ? 0.193 -4.544 1.897 1.00 0.00 8 PHE A O 6
ATOM 2223 N N . LEU A 1 10 ? 1.496 -6.087 0.910 1.00 0.00 9 LEU A N 6
ATOM 2224 C CA . LEU A 1 10 ? 2.495 -5.118 0.507 1.00 0.00 9 LEU A CA 6
ATOM 2225 C C . LEU A 1 10 ? 1.763 -4.031 -0.245 1.00 0.00 9 LEU A C 6
ATOM 2226 O O . LEU A 1 10 ? 2.081 -2.853 -0.105 1.00 0.00 9 LEU A O 6
ATOM 2242 N N . GLY A 1 11 ? 0.731 -4.418 -0.997 1.00 0.00 10 GLY A N 6
ATOM 2243 C CA . GLY A 1 11 ? -0.054 -3.411 -1.675 1.00 0.00 10 GLY A CA 6
ATOM 2244 C C . GLY A 1 11 ? -0.722 -2.556 -0.604 1.00 0.00 10 GLY A C 6
ATOM 2245 O O . GLY A 1 11 ? -0.701 -1.330 -0.672 1.00 0.00 10 GLY A O 6
ATOM 2249 N N . LYS A 1 12 ? -1.271 -3.213 0.431 1.00 0.00 11 LYS A N 6
ATOM 2250 C CA . LYS A 1 12 ? -1.872 -2.470 1.531 1.00 0.00 11 LYS A CA 6
ATOM 2251 C C . LYS A 1 12 ? -0.833 -1.472 1.996 1.00 0.00 11 LYS A C 6
ATOM 2252 O O . LYS A 1 12 ? -1.097 -0.283 2.173 1.00 0.00 11 LYS A O 6
ATOM 2271 N N . ASN A 1 13 ? 0.369 -1.998 2.125 1.00 0.00 12 ASN A N 6
ATOM 2272 C CA . ASN A 1 13 ? 1.530 -1.226 2.496 1.00 0.00 12 ASN A CA 6
ATOM 2273 C C . ASN A 1 13 ? 1.843 -0.244 1.369 1.00 0.00 12 ASN A C 6
ATOM 2274 O O . ASN A 1 13 ? 2.343 0.856 1.599 1.00 0.00 12 ASN A O 6
ATOM 2285 N N . LEU A 1 14 ? 1.533 -0.671 0.145 1.00 0.00 13 LEU A N 6
ATOM 2286 C CA . LEU A 1 14 ? 1.762 0.142 -1.045 1.00 0.00 13 LEU A CA 6
ATOM 2287 C C . LEU A 1 14 ? 0.820 1.331 -1.080 1.00 0.00 13 LEU A C 6
ATOM 2288 O O . LEU A 1 14 ? 1.247 2.477 -1.213 1.00 0.00 13 LEU A O 6
ATOM 2304 N N . GLY A 1 15 ? -0.466 1.049 -0.968 1.00 0.00 14 GLY A N 6
ATOM 2305 C CA . GLY A 1 15 ? -1.466 2.105 -0.990 1.00 0.00 14 GLY A CA 6
ATOM 2306 C C . GLY A 1 15 ? -1.436 2.899 0.302 1.00 0.00 14 GLY A C 6
ATOM 2307 O O . GLY A 1 15 ? -1.484 4.128 0.280 1.00 0.00 14 GLY A O 6
ATOM 2311 N N . LYS A 1 16 ? -1.327 2.203 1.434 1.00 0.00 15 LYS A N 6
ATOM 2312 C CA . LYS A 1 16 ? -1.259 2.905 2.705 1.00 0.00 15 LYS A CA 6
ATOM 2313 C C . LYS A 1 16 ? -0.234 4.006 2.538 1.00 0.00 15 LYS A C 6
ATOM 2314 O O . LYS A 1 16 ? -0.330 5.076 3.130 1.00 0.00 15 LYS A O 6
ATOM 2333 N N . LEU A 1 17 ? 0.725 3.720 1.669 1.00 0.00 16 LEU A N 6
ATOM 2334 C CA . LEU A 1 17 ? 1.770 4.663 1.325 1.00 0.00 16 LEU A CA 6
ATOM 2335 C C . LEU A 1 17 ? 1.221 5.697 0.363 1.00 0.00 16 LEU A C 6
ATOM 2336 O O . LEU A 1 17 ? 1.524 6.885 0.464 1.00 0.00 16 LEU A O 6
ATOM 2352 N N . ALA A 1 18 ? 0.420 5.227 -0.587 1.00 0.00 17 ALA A N 6
ATOM 2353 C CA . ALA A 1 18 ? -0.146 6.129 -1.580 1.00 0.00 17 ALA A CA 6
ATOM 2354 C C . ALA A 1 18 ? -0.831 7.301 -0.896 1.00 0.00 17 ALA A C 6
ATOM 2355 O O . ALA A 1 18 ? -0.829 8.418 -1.412 1.00 0.00 17 ALA A O 6
ATOM 2362 N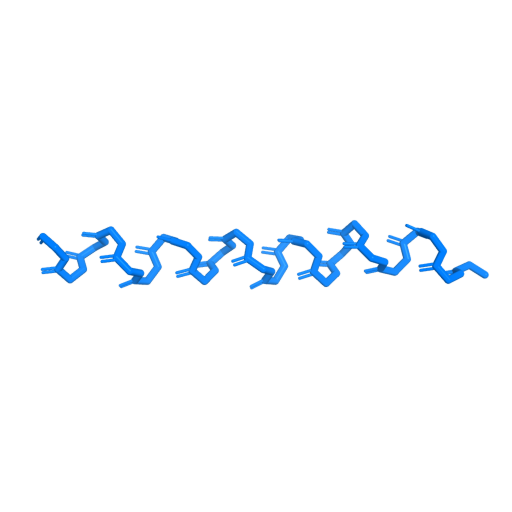 N . LYS A 1 19 ? -1.392 7.052 0.280 1.00 0.00 18 LYS A N 6
ATOM 2363 C CA . LYS A 1 19 ? -2.044 8.113 1.026 1.00 0.00 18 LYS A CA 6
ATOM 2364 C C . LYS A 1 19 ? -0.975 8.978 1.683 1.00 0.00 18 LYS A C 6
ATOM 2365 O O . LYS A 1 19 ? -1.169 10.178 1.872 1.00 0.00 18 LYS A O 6
ATOM 2384 N N . GLN A 1 20 ? 0.173 8.373 1.995 1.00 0.00 19 GLN A N 6
ATOM 2385 C CA . GLN A 1 20 ? 1.264 9.130 2.585 1.00 0.00 19 GLN A CA 6
ATOM 2386 C C . GLN A 1 20 ? 1.784 10.098 1.537 1.00 0.00 19 GLN A C 6
ATOM 2387 O O . GLN A 1 20 ? 2.274 11.182 1.850 1.00 0.00 19 GLN A O 6
ATOM 2401 N N . GLN A 1 21 ? 1.641 9.688 0.280 1.00 0.00 20 GLN A N 6
ATOM 2402 C CA . GLN A 1 21 ? 2.063 10.507 -0.843 1.00 0.00 20 GLN A CA 6
ATOM 2403 C C . GLN A 1 21 ? 1.097 11.674 -1.018 1.00 0.00 20 GLN A C 6
ATOM 2404 O O . GLN A 1 21 ? 1.506 12.796 -1.322 1.00 0.00 20 GLN A O 6
ATOM 2418 N N . LEU A 1 22 ? -0.193 11.398 -0.824 1.00 0.00 21 LEU A N 6
ATOM 2419 C CA . LEU A 1 22 ? -1.216 12.427 -0.961 1.00 0.00 21 LEU A CA 6
ATOM 2420 C C . LEU A 1 22 ? -1.252 13.312 0.278 1.00 0.00 21 LEU A C 6
ATOM 2421 O O . LEU A 1 22 ? -1.116 14.533 0.190 1.00 0.00 21 LEU A O 6
ATOM 2437 N N . ALA A 1 23 ? -1.437 12.684 1.431 1.00 0.00 22 ALA A N 6
ATOM 2438 C CA . ALA A 1 23 ? -1.491 13.415 2.692 1.00 0.00 22 ALA A CA 6
ATOM 2439 C C . ALA A 1 23 ? -0.339 14.408 2.785 1.00 0.00 22 ALA A C 6
ATOM 2440 O O . ALA A 1 23 ? -0.552 15.603 2.992 1.00 0.00 22 ALA A O 6
ATOM 2447 N N . LYS A 1 24 ? 0.882 13.907 2.627 1.00 0.00 23 LYS A N 6
ATOM 2448 C CA . LYS A 1 24 ? 2.060 14.763 2.695 1.00 0.00 23 LYS A CA 6
ATOM 2449 C C . LYS A 1 24 ? 1.958 15.887 1.670 1.00 0.00 23 LYS A C 6
ATOM 2450 O O . LYS A 1 24 ? 2.076 17.064 2.011 1.00 0.00 23 LYS A O 6
ATOM 2469 N N . LEU A 1 25 ? 1.733 15.516 0.414 1.00 0.00 24 LEU A N 6
ATOM 2470 C CA . LEU A 1 25 ? 1.614 16.499 -0.654 1.00 0.00 24 LEU A CA 6
ATOM 2471 C C . LEU A 1 25 ? 0.378 17.369 -0.449 1.00 0.00 24 LEU A C 6
ATOM 2472 O O . LEU A 1 25 ? -0.541 17.353 -1.268 1.00 0.00 24 LEU A O 6
ATOM 2491 N N . ILE A 1 2 ? 2.058 -17.507 -2.894 1.00 0.00 1 ILE A N 7
ATOM 2492 C CA . ILE A 1 2 ? 1.905 -16.678 -1.666 1.00 0.00 1 ILE A CA 7
ATOM 2493 C C . ILE A 1 2 ? 2.537 -15.310 -1.897 1.00 0.00 1 ILE A C 7
ATOM 2494 O O . ILE A 1 2 ? 2.241 -14.350 -1.186 1.00 0.00 1 ILE A O 7
ATOM 2510 N N . TRP A 1 3 ? 3.411 -15.230 -2.895 1.00 0.00 2 TRP A N 7
ATOM 2511 C CA . TRP A 1 3 ? 4.081 -13.974 -3.211 1.00 0.00 2 TRP A CA 7
ATOM 2512 C C . TRP A 1 3 ? 3.073 -12.942 -3.699 1.00 0.00 2 TRP A C 7
ATOM 2513 O O . TRP A 1 3 ? 3.047 -11.808 -3.222 1.00 0.00 2 TRP A O 7
ATOM 2534 N N . LEU A 1 4 ? 2.245 -13.346 -4.648 1.00 0.00 3 LEU A N 7
ATOM 2535 C CA . LEU A 1 4 ? 1.235 -12.450 -5.189 1.00 0.00 3 LEU A CA 7
ATOM 2536 C C . LEU A 1 4 ? 0.279 -12.017 -4.080 1.00 0.00 3 LEU A C 7
ATOM 2537 O O . LEU A 1 4 ? -0.281 -10.922 -4.119 1.00 0.00 3 LEU A O 7
ATOM 2553 N N . THR A 1 5 ? 0.120 -12.875 -3.079 1.00 0.00 4 THR A N 7
ATOM 2554 C CA . THR A 1 5 ? -0.743 -12.559 -1.947 1.00 0.00 4 THR A CA 7
ATOM 2555 C C . THR A 1 5 ? -0.093 -11.473 -1.117 1.00 0.00 4 THR A C 7
ATOM 2556 O O . THR A 1 5 ? -0.690 -10.441 -0.826 1.00 0.00 4 THR A O 7
ATOM 2567 N N . ALA A 1 6 ? 1.149 -11.726 -0.758 1.00 0.00 5 ALA A N 7
ATOM 2568 C CA . ALA A 1 6 ? 1.917 -10.777 0.036 1.00 0.00 5 ALA A CA 7
ATOM 2569 C C . ALA A 1 6 ? 1.854 -9.396 -0.601 1.00 0.00 5 ALA A C 7
ATOM 2570 O O . ALA A 1 6 ? 1.817 -8.386 0.096 1.00 0.00 5 ALA A O 7
ATOM 2577 N N . LEU A 1 7 ? 1.824 -9.361 -1.929 1.00 0.00 6 LEU A N 7
ATOM 2578 C CA . LEU A 1 7 ? 1.748 -8.104 -2.645 1.00 0.00 6 LEU A CA 7
ATOM 2579 C C . LEU A 1 7 ? 0.463 -7.378 -2.299 1.00 0.00 6 LEU A C 7
ATOM 2580 O O . LEU A 1 7 ? 0.401 -6.150 -2.349 1.00 0.00 6 LEU A O 7
ATOM 2596 N N . LYS A 1 8 ? -0.555 -8.137 -1.924 1.00 0.00 7 LYS A N 7
ATOM 2597 C CA . LYS A 1 8 ? -1.816 -7.531 -1.546 1.00 0.00 7 LYS A CA 7
ATOM 2598 C C . LYS A 1 8 ? -1.637 -6.907 -0.182 1.00 0.00 7 LYS A C 7
ATOM 2599 O O . LYS A 1 8 ? -2.027 -5.765 0.052 1.00 0.00 7 LYS A O 7
ATOM 2618 N N . PHE A 1 9 ? -0.988 -7.646 0.696 1.00 0.00 8 PHE A N 7
ATOM 2619 C CA . PHE A 1 9 ? -0.697 -7.128 2.012 1.00 0.00 8 PHE A CA 7
ATOM 2620 C C . PHE A 1 9 ? 0.229 -5.942 1.813 1.00 0.00 8 PHE A C 7
ATOM 2621 O O . PHE A 1 9 ? -0.068 -4.818 2.221 1.00 0.00 8 PHE A O 7
ATOM 2638 N N . LEU A 1 10 ? 1.324 -6.194 1.114 1.00 0.00 9 LEU A N 7
ATOM 2639 C CA . LEU A 1 10 ? 2.265 -5.139 0.798 1.00 0.00 9 LEU A CA 7
ATOM 2640 C C . LEU A 1 10 ? 1.474 -4.038 0.134 1.00 0.00 9 LEU A C 7
ATOM 2641 O O . LEU A 1 10 ? 1.738 -2.860 0.353 1.00 0.00 9 LEU A O 7
ATOM 2657 N N . GLY A 1 11 ? 0.449 -4.424 -0.631 1.00 0.00 10 GLY A N 7
ATOM 2658 C CA . GLY A 1 11 ? -0.400 -3.416 -1.231 1.00 0.00 10 GLY A CA 7
ATOM 2659 C C . GLY A 1 11 ? -1.107 -2.684 -0.096 1.00 0.00 10 GLY A C 7
ATOM 2660 O O . GLY A 1 11 ? -1.159 -1.458 -0.069 1.00 0.00 10 GLY A O 7
ATOM 2664 N N . LYS A 1 12 ? -1.608 -3.451 0.884 1.00 0.00 11 LYS A N 7
ATOM 2665 C CA . LYS A 1 12 ? -2.244 -2.840 2.041 1.00 0.00 11 LYS A CA 7
ATOM 2666 C C . LYS A 1 12 ? -1.260 -1.828 2.592 1.00 0.00 11 LYS A C 7
ATOM 2667 O O . LYS A 1 12 ? -1.595 -0.683 2.893 1.00 0.00 11 LYS A O 7
ATOM 2686 N N . ASN A 1 13 ? -0.026 -2.285 2.655 1.00 0.00 12 ASN A N 7
ATOM 2687 C CA . ASN A 1 13 ? 1.093 -1.484 3.090 1.00 0.00 12 ASN A CA 7
ATOM 2688 C C . ASN A 1 13 ? 1.365 -0.407 2.040 1.00 0.00 12 ASN A C 7
ATOM 2689 O O . ASN A 1 13 ? 1.807 0.699 2.353 1.00 0.00 12 ASN A O 7
ATOM 2700 N N . LEU A 1 14 ? 1.087 -0.763 0.786 1.00 0.00 13 LEU A N 7
ATOM 2701 C CA . LEU A 1 14 ? 1.285 0.137 -0.345 1.00 0.00 13 LEU A CA 7
ATOM 2702 C C . LEU A 1 14 ? 0.314 1.305 -0.287 1.00 0.00 13 LEU A C 7
ATOM 2703 O O . LEU A 1 14 ? 0.711 2.468 -0.359 1.00 0.00 13 LEU A O 7
ATOM 2719 N N . GLY A 1 15 ? -0.962 0.983 -0.174 1.00 0.00 14 GLY A N 7
ATOM 2720 C CA . GLY A 1 15 ? -1.994 2.010 -0.120 1.00 0.00 14 GLY A CA 7
ATOM 2721 C C . GLY A 1 15 ? -1.862 2.860 1.132 1.00 0.00 14 GLY A C 7
ATOM 2722 O O . GLY A 1 15 ? -1.913 4.087 1.058 1.00 0.00 14 GLY A O 7
ATOM 2726 N N . LYS A 1 16 ? -1.673 2.219 2.282 1.00 0.00 15 LYS A N 7
ATOM 2727 C CA . LYS A 1 16 ? -1.516 2.976 3.514 1.00 0.00 15 LYS A CA 7
ATOM 2728 C C . LYS A 1 16 ? -0.519 4.081 3.230 1.00 0.00 15 LYS A C 7
ATOM 2729 O O . LYS A 1 16 ? -0.604 5.188 3.755 1.00 0.00 15 LYS A O 7
ATOM 2748 N N . LEU A 1 17 ? 0.404 3.748 2.341 1.00 0.00 16 LEU A N 7
ATOM 2749 C CA . LEU A 1 17 ? 1.425 4.671 1.889 1.00 0.00 16 LEU A CA 7
ATOM 2750 C C . LEU A 1 17 ? 0.849 5.632 0.868 1.00 0.00 16 LEU A C 7
ATOM 2751 O O . LEU A 1 17 ? 1.211 6.809 0.829 1.00 0.00 16 LEU A O 7
ATOM 2767 N N . ALA A 1 18 ? -0.022 5.108 0.014 1.00 0.00 17 ALA A N 7
ATOM 2768 C CA . ALA A 1 18 ? -0.600 5.939 -1.039 1.00 0.00 17 ALA A CA 7
ATOM 2769 C C . ALA A 1 18 ? -1.145 7.231 -0.456 1.00 0.00 17 ALA A C 7
ATOM 2770 O O . ALA A 1 18 ? -0.907 8.309 -0.999 1.00 0.00 17 ALA A O 7
ATOM 2777 N N . LYS A 1 19 ? -1.847 7.131 0.659 1.00 0.00 18 LYS A N 7
ATOM 2778 C CA . LYS A 1 19 ? -2.376 8.328 1.295 1.00 0.00 18 LYS A CA 7
ATOM 2779 C C . LYS A 1 19 ? -1.246 9.066 2.002 1.00 0.00 18 LYS A C 7
ATOM 2780 O O . LYS A 1 19 ? -1.279 10.291 2.121 1.00 0.00 18 LYS A O 7
ATOM 2799 N N . GLN A 1 20 ? -0.223 8.324 2.436 1.00 0.00 19 GLN A N 7
ATOM 2800 C CA . GLN A 1 20 ? 0.915 8.959 3.079 1.00 0.00 19 GLN A CA 7
ATOM 2801 C C . GLN A 1 20 ? 1.612 9.821 2.041 1.00 0.00 19 GLN A C 7
ATOM 2802 O O . GLN A 1 20 ? 2.149 10.887 2.346 1.00 0.00 19 GLN A O 7
ATOM 2816 N N . GLN A 1 21 ? 1.566 9.345 0.800 1.00 0.00 20 GLN A N 7
ATOM 2817 C CA . GLN A 1 21 ? 2.159 10.060 -0.319 1.00 0.00 20 GLN A CA 7
ATOM 2818 C C . GLN A 1 21 ? 1.304 11.275 -0.659 1.00 0.00 20 GLN A C 7
ATOM 2819 O O . GLN A 1 21 ? 1.817 12.376 -0.862 1.00 0.00 20 GLN A O 7
ATOM 2833 N N . LEU A 1 22 ? -0.008 11.060 -0.716 1.00 0.00 21 LEU A N 7
ATOM 2834 C CA . LEU A 1 22 ? -0.942 12.134 -1.031 1.00 0.00 21 LEU A CA 7
ATOM 2835 C C . LEU A 1 22 ? -0.742 13.306 -0.074 1.00 0.00 21 LEU A C 7
ATOM 2836 O O . LEU A 1 22 ? -0.587 14.449 -0.503 1.00 0.00 21 LEU A O 7
ATOM 2852 N N . ALA A 1 23 ? -0.746 13.012 1.220 1.00 0.00 22 ALA A N 7
ATOM 2853 C CA . ALA A 1 23 ? -0.562 14.051 2.228 1.00 0.00 22 ALA A CA 7
ATOM 2854 C C . ALA A 1 23 ? 0.567 14.992 1.821 1.00 0.00 22 ALA A C 7
ATOM 2855 O O . ALA A 1 23 ? 0.374 16.204 1.728 1.00 0.00 22 ALA A O 7
ATOM 2862 N N . LYS A 1 24 ? 1.743 14.425 1.575 1.00 0.00 23 LYS A N 7
ATOM 2863 C CA . LYS A 1 24 ? 2.895 15.221 1.173 1.00 0.00 23 LYS A CA 7
ATOM 2864 C C . LYS A 1 24 ? 2.641 15.878 -0.180 1.00 0.00 23 LYS A C 7
ATOM 2865 O O . LYS A 1 24 ? 2.944 17.054 -0.377 1.00 0.00 23 LYS A O 7
ATOM 2884 N N . LEU A 1 25 ? 2.084 15.107 -1.108 1.00 0.00 24 LEU A N 7
ATOM 2885 C CA . LEU A 1 25 ? 1.792 15.622 -2.441 1.00 0.00 24 LEU A CA 7
ATOM 2886 C C . LEU A 1 25 ? 0.876 16.841 -2.353 1.00 0.00 24 LEU A C 7
ATOM 2887 O O . LEU A 1 25 ? -0.281 16.724 -1.950 1.00 0.00 24 LEU A O 7
ATOM 2906 N N . ILE A 1 2 ? 2.812 -17.850 -1.450 1.00 0.00 1 ILE A N 8
ATOM 2907 C CA . ILE A 1 2 ? 1.836 -16.748 -1.216 1.00 0.00 1 ILE A CA 8
ATOM 2908 C C . ILE A 1 2 ? 2.488 -15.412 -1.560 1.00 0.00 1 ILE A C 8
ATOM 2909 O O . ILE A 1 2 ? 2.361 -14.440 -0.816 1.00 0.00 1 ILE A O 8
ATOM 2925 N N . TRP A 1 3 ? 3.185 -15.372 -2.691 1.00 0.00 2 TRP A N 8
ATOM 2926 C CA . TRP A 1 3 ? 3.853 -14.148 -3.120 1.00 0.00 2 TRP A CA 8
ATOM 2927 C C . TRP A 1 3 ? 2.837 -13.143 -3.642 1.00 0.00 2 TRP A C 8
ATOM 2928 O O . TRP A 1 3 ? 2.838 -11.978 -3.245 1.00 0.00 2 TRP A O 8
ATOM 2949 N N . LEU A 1 4 ? 1.972 -13.603 -4.530 1.00 0.00 3 LEU A N 8
ATOM 2950 C CA . LEU A 1 4 ? 0.951 -12.736 -5.097 1.00 0.00 3 LEU A CA 8
ATOM 2951 C C . LEU A 1 4 ? 0.045 -12.208 -3.988 1.00 0.00 3 LEU A C 8
ATOM 2952 O O . LEU A 1 4 ? -0.482 -11.101 -4.077 1.00 0.00 3 LEU A O 8
ATOM 2968 N N . THR A 1 5 ? -0.107 -13.000 -2.934 1.00 0.00 4 THR A N 8
ATOM 2969 C CA . THR A 1 5 ? -0.924 -12.591 -1.797 1.00 0.00 4 THR A CA 8
ATOM 2970 C C . THR A 1 5 ? -0.219 -11.480 -1.051 1.00 0.00 4 THR A C 8
ATOM 2971 O O . THR A 1 5 ? -0.774 -10.412 -0.816 1.00 0.00 4 THR A O 8
ATOM 2982 N N . ALA A 1 6 ? 1.022 -11.753 -0.697 1.00 0.00 5 ALA A N 8
ATOM 2983 C CA . ALA A 1 6 ? 1.831 -10.780 0.024 1.00 0.00 5 ALA A CA 8
ATOM 2984 C C . ALA A 1 6 ? 1.791 -9.439 -0.692 1.00 0.00 5 ALA A C 8
ATOM 2985 O O . ALA A 1 6 ? 1.793 -8.388 -0.055 1.00 0.00 5 ALA A O 8
ATOM 2992 N N . LEU A 1 7 ? 1.737 -9.478 -2.018 1.00 0.00 6 LEU A N 8
ATOM 2993 C CA . LEU A 1 7 ? 1.679 -8.263 -2.802 1.00 0.00 6 LEU A CA 8
ATOM 2994 C C . LEU A 1 7 ? 0.429 -7.476 -2.458 1.00 0.00 6 LEU A C 8
ATOM 2995 O O . LEU A 1 7 ? 0.405 -6.251 -2.566 1.00 0.00 6 LEU A O 8
ATOM 3011 N N . LYS A 1 8 ? -0.603 -8.182 -2.022 1.00 0.00 7 LYS A N 8
ATOM 3012 C CA . LYS A 1 8 ? -1.834 -7.520 -1.645 1.00 0.00 7 LYS A CA 8
ATOM 3013 C C . LYS A 1 8 ? -1.632 -6.865 -0.299 1.00 0.00 7 LYS A C 8
ATOM 3014 O O . LYS A 1 8 ? -1.990 -5.705 -0.098 1.00 0.00 7 LYS A O 8
ATOM 3033 N N . PHE A 1 9 ? -1.015 -7.598 0.606 1.00 0.00 8 PHE A N 8
ATOM 3034 C CA . PHE A 1 9 ? -0.724 -7.047 1.910 1.00 0.00 8 PHE A CA 8
ATOM 3035 C C . PHE A 1 9 ? 0.236 -5.889 1.698 1.00 0.00 8 PHE A C 8
ATOM 3036 O O . PHE A 1 9 ? -0.044 -4.748 2.064 1.00 0.00 8 PHE A O 8
ATOM 3053 N N . LEU A 1 10 ? 1.344 -6.187 1.040 1.00 0.00 9 LEU A N 8
ATOM 3054 C CA . LEU A 1 10 ? 2.316 -5.160 0.723 1.00 0.00 9 LEU A CA 8
ATOM 3055 C C . LEU A 1 10 ? 1.575 -4.068 -0.005 1.00 0.00 9 LEU A C 8
ATOM 3056 O O . LEU A 1 10 ? 1.856 -2.887 0.184 1.00 0.00 9 LEU A O 8
ATOM 3072 N N . GLY A 1 11 ? 0.573 -4.457 -0.798 1.00 0.00 10 GLY A N 8
ATOM 3073 C CA . GLY A 1 11 ? -0.225 -3.449 -1.463 1.00 0.00 10 GLY A CA 8
ATOM 3074 C C . GLY A 1 11 ? -0.984 -2.679 -0.386 1.00 0.00 10 GLY A C 8
ATOM 3075 O O . GLY A 1 11 ? -1.049 -1.453 -0.411 1.00 0.00 10 GLY A O 8
ATOM 3079 N N . LYS A 1 12 ? -1.513 -3.413 0.607 1.00 0.00 11 LYS A N 8
ATOM 3080 C CA . LYS A 1 12 ? -2.198 -2.758 1.712 1.00 0.00 11 LYS A CA 8
ATOM 3081 C C . LYS A 1 12 ? -1.226 -1.751 2.285 1.00 0.00 11 LYS A C 8
ATOM 3082 O O . LYS A 1 12 ? -1.556 -0.595 2.551 1.00 0.00 11 LYS A O 8
ATOM 3101 N N . ASN A 1 13 ? -0.001 -2.224 2.405 1.00 0.00 12 ASN A N 8
ATOM 3102 C CA . ASN A 1 13 ? 1.111 -1.430 2.871 1.00 0.00 12 ASN A CA 8
ATOM 3103 C C . ASN A 1 13 ? 1.444 -0.380 1.813 1.00 0.00 12 ASN A C 8
ATOM 3104 O O . ASN A 1 13 ? 1.893 0.721 2.122 1.00 0.00 12 ASN A O 8
ATOM 3115 N N . LEU A 1 14 ? 1.212 -0.754 0.555 1.00 0.00 13 LEU A N 8
ATOM 3116 C CA . LEU A 1 14 ? 1.475 0.123 -0.583 1.00 0.00 13 LEU A CA 8
ATOM 3117 C C . LEU A 1 14 ? 0.535 1.316 -0.587 1.00 0.00 13 LEU A C 8
ATOM 3118 O O . LEU A 1 14 ? 0.968 2.466 -0.650 1.00 0.00 13 LEU A O 8
ATOM 3134 N N . GLY A 1 15 ? -0.753 1.032 -0.532 1.00 0.00 14 GLY A N 8
ATOM 3135 C CA . GLY A 1 15 ? -1.754 2.090 -0.539 1.00 0.00 14 GLY A CA 8
ATOM 3136 C C . GLY A 1 15 ? -1.730 2.873 0.760 1.00 0.00 14 GLY A C 8
ATOM 3137 O O . GLY A 1 15 ? -1.746 4.104 0.747 1.00 0.00 14 GLY A O 8
ATOM 3141 N N . LYS A 1 16 ? -1.670 2.169 1.890 1.00 0.00 15 LYS A N 8
ATOM 3142 C CA . LYS A 1 16 ? -1.618 2.862 3.167 1.00 0.00 15 LYS A CA 8
ATOM 3143 C C . LYS A 1 16 ? -0.564 3.942 3.038 1.00 0.00 15 LYS A C 8
ATOM 3144 O O . LYS A 1 16 ? -0.660 5.016 3.624 1.00 0.00 15 LYS A O 8
ATOM 3163 N N . LEU A 1 17 ? 0.420 3.635 2.205 1.00 0.00 16 LEU A N 8
ATOM 3164 C CA . LEU A 1 17 ? 1.499 4.555 1.901 1.00 0.00 16 LEU A CA 8
ATOM 3165 C C . LEU A 1 17 ? 1.013 5.603 0.921 1.00 0.00 16 LEU A C 8
ATOM 3166 O O . LEU A 1 17 ? 1.359 6.779 1.023 1.00 0.00 16 LEU A O 8
ATOM 3182 N N . ALA A 1 18 ? 0.224 5.157 -0.051 1.00 0.00 17 ALA A N 8
ATOM 3183 C CA . ALA A 1 18 ? -0.277 6.078 -1.064 1.00 0.00 17 ALA A CA 8
ATOM 3184 C C . ALA A 1 18 ? -0.921 7.284 -0.402 1.00 0.00 17 ALA A C 8
ATOM 3185 O O . ALA A 1 18 ? -0.900 8.387 -0.948 1.00 0.00 17 ALA A O 8
A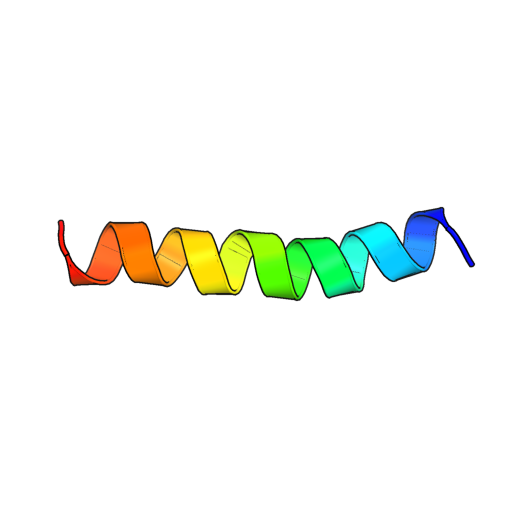TOM 3192 N N . LYS A 1 19 ? -1.468 7.081 0.789 1.00 0.00 18 LYS A N 8
ATOM 3193 C CA . LYS A 1 19 ? -2.080 8.179 1.518 1.00 0.00 18 LYS A CA 8
ATOM 3194 C C . LYS A 1 19 ? -0.980 9.038 2.131 1.00 0.00 18 LYS A C 8
ATOM 3195 O O . LYS A 1 19 ? -1.134 10.251 2.269 1.00 0.00 18 LYS A O 8
ATOM 3214 N N . GLN A 1 20 ? 0.148 8.408 2.463 1.00 0.00 19 GLN A N 8
ATOM 3215 C CA . GLN A 1 20 ? 1.268 9.149 3.014 1.00 0.00 19 GLN A CA 8
ATOM 3216 C C . GLN A 1 20 ? 1.826 10.038 1.917 1.00 0.00 19 GLN A C 8
ATOM 3217 O O . GLN A 1 20 ? 2.308 11.143 2.167 1.00 0.00 19 GLN A O 8
ATOM 3231 N N . GLN A 1 21 ? 1.723 9.539 0.689 1.00 0.00 20 GLN A N 8
ATOM 3232 C CA . GLN A 1 21 ? 2.181 10.274 -0.477 1.00 0.00 20 GLN A CA 8
ATOM 3233 C C . GLN A 1 21 ? 1.221 11.421 -0.775 1.00 0.00 20 GLN A C 8
ATOM 3234 O O . GLN A 1 21 ? 1.640 12.511 -1.165 1.00 0.00 20 GLN A O 8
ATOM 3248 N N . LEU A 1 22 ? -0.074 11.164 -0.590 1.00 0.00 21 LEU A N 8
ATOM 3249 C CA . LEU A 1 22 ? -1.090 12.179 -0.845 1.00 0.00 21 LEU A CA 8
ATOM 3250 C C . LEU A 1 22 ? -0.955 13.332 0.143 1.00 0.00 21 LEU A C 8
ATOM 3251 O O . LEU A 1 22 ? -0.816 14.489 -0.251 1.00 0.00 21 LEU A O 8
ATOM 3267 N N . ALA A 1 23 ? -0.999 13.003 1.428 1.00 0.00 22 ALA A N 8
ATOM 3268 C CA . ALA A 1 23 ? -0.883 14.017 2.470 1.00 0.00 22 ALA A CA 8
ATOM 3269 C C . ALA A 1 23 ? 0.241 14.994 2.141 1.00 0.00 22 ALA A C 8
ATOM 3270 O O . ALA A 1 23 ? 0.041 16.209 2.141 1.00 0.00 22 ALA A O 8
ATOM 3277 N N . LYS A 1 24 ? 1.422 14.455 1.858 1.00 0.00 23 LYS A N 8
ATOM 3278 C CA . LYS A 1 24 ? 2.572 15.286 1.527 1.00 0.00 23 LYS A CA 8
ATOM 3279 C C . LYS A 1 24 ? 2.308 16.080 0.251 1.00 0.00 23 LYS A C 8
ATOM 3280 O O . LYS A 1 24 ? 2.441 17.303 0.230 1.00 0.00 23 LYS A O 8
ATOM 3299 N N . LEU A 1 25 ? 1.934 15.373 -0.811 1.00 0.00 24 LEU A N 8
ATOM 3300 C CA . LEU A 1 25 ? 1.654 16.020 -2.088 1.00 0.00 24 LEU A CA 8
ATOM 3301 C C . LEU A 1 25 ? 0.540 17.051 -1.936 1.00 0.00 24 LEU A C 8
ATOM 3302 O O . LEU A 1 25 ? 0.365 17.915 -2.796 1.00 0.00 24 LEU A O 8
ATOM 3321 N N . ILE A 1 2 ? 2.490 -17.763 -1.686 1.00 0.00 1 ILE A N 9
ATOM 3322 C CA . ILE A 1 2 ? 1.805 -16.666 -0.947 1.00 0.00 1 ILE A CA 9
ATOM 3323 C C . ILE A 1 2 ? 2.402 -15.326 -1.364 1.00 0.00 1 ILE A C 9
ATOM 3324 O O . ILE A 1 2 ? 2.142 -14.298 -0.738 1.00 0.00 1 ILE A O 9
ATOM 3340 N N . TRP A 1 3 ? 3.202 -15.345 -2.425 1.00 0.00 2 TRP A N 9
ATOM 3341 C CA . TRP A 1 3 ? 3.830 -14.125 -2.917 1.00 0.00 2 TRP A CA 9
ATOM 3342 C C . TRP A 1 3 ? 2.777 -13.153 -3.427 1.00 0.00 2 TRP A C 9
ATOM 3343 O O . TRP A 1 3 ? 2.777 -11.976 -3.069 1.00 0.00 2 TRP A O 9
ATOM 3364 N N . LEU A 1 4 ? 1.878 -13.657 -4.256 1.00 0.00 3 LEU A N 9
ATOM 3365 C CA . LEU A 1 4 ? 0.819 -12.824 -4.801 1.00 0.00 3 LEU A CA 9
ATOM 3366 C C . LEU A 1 4 ? -0.045 -12.280 -3.666 1.00 0.00 3 LEU A C 9
ATOM 3367 O O . LEU A 1 4 ? -0.590 -11.181 -3.757 1.00 0.00 3 LEU A O 9
ATOM 3383 N N . THR A 1 5 ? -0.140 -13.050 -2.588 1.00 0.00 4 THR A N 9
ATOM 3384 C CA . THR A 1 5 ? -0.912 -12.624 -1.427 1.00 0.00 4 THR A CA 9
ATOM 3385 C C . THR A 1 5 ? -0.191 -11.488 -0.737 1.00 0.00 4 THR A C 9
ATOM 3386 O O . THR A 1 5 ? -0.742 -10.414 -0.521 1.00 0.00 4 THR A O 9
ATOM 3397 N N . ALA A 1 6 ? 1.063 -11.743 -0.416 1.00 0.00 5 ALA A N 9
ATOM 3398 C CA . ALA A 1 6 ? 1.892 -10.742 0.242 1.00 0.00 5 ALA A CA 9
ATOM 3399 C C . ALA A 1 6 ? 1.823 -9.434 -0.526 1.00 0.00 5 ALA A C 9
ATOM 3400 O O . ALA A 1 6 ? 1.851 -8.355 0.062 1.00 0.00 5 ALA A O 9
ATOM 3407 N N . LEU A 1 7 ? 1.719 -9.538 -1.846 1.00 0.00 6 LEU A N 9
ATOM 3408 C CA . LEU A 1 7 ? 1.634 -8.355 -2.690 1.00 0.00 6 LEU A CA 9
ATOM 3409 C C . LEU A 1 7 ? 0.389 -7.561 -2.340 1.00 0.00 6 LEU A C 9
ATOM 3410 O O . LEU A 1 7 ? 0.358 -6.340 -2.488 1.00 0.00 6 LEU A O 9
ATOM 3426 N N . LYS A 1 8 ? -0.625 -8.248 -1.837 1.00 0.00 7 LYS A N 9
ATOM 3427 C CA . LYS A 1 8 ? -1.843 -7.567 -1.443 1.00 0.00 7 LYS A CA 9
ATOM 3428 C C . LYS A 1 8 ? -1.565 -6.830 -0.153 1.00 0.00 7 LYS A C 9
ATOM 3429 O O . LYS A 1 8 ? -1.918 -5.662 0.001 1.00 0.00 7 LYS A O 9
ATOM 3448 N N . PHE A 1 9 ? -0.879 -7.504 0.748 1.00 0.00 8 PHE A N 9
ATOM 3449 C CA . PHE A 1 9 ? -0.500 -6.877 1.993 1.00 0.00 8 PHE A CA 9
ATOM 3450 C C . PHE A 1 9 ? 0.434 -5.734 1.637 1.00 0.00 8 PHE A C 9
ATOM 3451 O O . PHE A 1 9 ? 0.186 -4.574 1.966 1.00 0.00 8 PHE A O 9
ATOM 3468 N N . LEU A 1 10 ? 1.479 -6.070 0.900 1.00 0.00 9 LEU A N 9
ATOM 3469 C CA . LEU A 1 10 ? 2.419 -5.069 0.443 1.00 0.00 9 LEU A CA 9
ATOM 3470 C C . LEU A 1 10 ? 1.613 -4.003 -0.260 1.00 0.00 9 LEU A C 9
ATOM 3471 O O . LEU A 1 10 ? 1.906 -2.817 -0.137 1.00 0.00 9 LEU A O 9
ATOM 3487 N N . GLY A 1 11 ? 0.546 -4.419 -0.947 1.00 0.00 10 GLY A N 9
ATOM 3488 C CA . GLY A 1 11 ? -0.309 -3.433 -1.575 1.00 0.00 10 GLY A CA 9
ATOM 3489 C C . GLY A 1 11 ? -0.946 -2.606 -0.462 1.00 0.00 10 GLY A C 9
ATOM 3490 O O . GLY A 1 11 ? -0.983 -1.380 -0.527 1.00 0.00 10 GLY A O 9
ATOM 3494 N N . LYS A 1 12 ? -1.398 -3.287 0.604 1.00 0.00 11 LYS A N 9
ATOM 3495 C CA . LYS A 1 12 ? -1.960 -2.574 1.743 1.00 0.00 11 LYS A CA 9
ATOM 3496 C C . LYS A 1 12 ? -0.931 -1.544 2.156 1.00 0.00 11 LYS A C 9
ATOM 3497 O O . LYS A 1 12 ? -1.224 -0.365 2.355 1.00 0.00 11 LYS A O 9
ATOM 3516 N N . ASN A 1 13 ? 0.292 -2.029 2.217 1.00 0.00 12 ASN A N 9
ATOM 3517 C CA . ASN A 1 13 ? 1.447 -1.223 2.530 1.00 0.00 12 ASN A CA 9
ATOM 3518 C C . ASN A 1 13 ? 1.672 -0.225 1.394 1.00 0.00 12 ASN A C 9
ATOM 3519 O O . ASN A 1 13 ? 2.149 0.889 1.605 1.00 0.00 12 ASN A O 9
ATOM 3530 N N . LEU A 1 14 ? 1.313 -0.657 0.186 1.00 0.00 13 LEU A N 9
ATOM 3531 C CA . LEU A 1 14 ? 1.456 0.165 -1.012 1.00 0.00 13 LEU A CA 9
ATOM 3532 C C . LEU A 1 14 ? 0.495 1.342 -0.982 1.00 0.00 13 LEU A C 9
ATOM 3533 O O . LEU A 1 14 ? 0.896 2.494 -1.139 1.00 0.00 13 LEU A O 9
ATOM 3549 N N . GLY A 1 15 ? -0.776 1.039 -0.788 1.00 0.00 14 GLY A N 9
ATOM 3550 C CA . GLY A 1 15 ? -1.793 2.080 -0.743 1.00 0.00 14 GLY A CA 9
ATOM 3551 C C . GLY A 1 15 ? -1.674 2.899 0.529 1.00 0.00 14 GLY A C 9
ATOM 3552 O O . GLY A 1 15 ? -1.741 4.127 0.489 1.00 0.00 14 GLY A O 9
ATOM 3556 N N . LYS A 1 16 ? -1.472 2.227 1.663 1.00 0.00 15 LYS A N 9
ATOM 3557 C CA . LYS A 1 16 ? -1.319 2.952 2.912 1.00 0.00 15 LYS A CA 9
ATOM 3558 C C . LYS A 1 16 ? -0.328 4.067 2.650 1.00 0.00 15 LYS A C 9
ATOM 3559 O O . LYS A 1 16 ? -0.391 5.150 3.230 1.00 0.00 15 LYS A O 9
ATOM 3578 N N . LEU A 1 17 ? 0.566 3.773 1.719 1.00 0.00 16 LEU A N 9
ATOM 3579 C CA . LEU A 1 17 ? 1.573 4.715 1.279 1.00 0.00 16 LEU A CA 9
ATOM 3580 C C . LEU A 1 17 ? 0.960 5.718 0.322 1.00 0.00 16 LEU A C 9
ATOM 3581 O O . LEU A 1 17 ? 1.284 6.906 0.352 1.00 0.00 16 LEU A O 9
ATOM 3597 N N . ALA A 1 18 ? 0.092 5.220 -0.551 1.00 0.00 17 ALA A N 9
ATOM 3598 C CA . ALA A 1 18 ? -0.532 6.090 -1.541 1.00 0.00 17 ALA A CA 9
ATOM 3599 C C . ALA A 1 18 ? -1.126 7.312 -0.867 1.00 0.00 17 ALA A C 9
ATOM 3600 O O . ALA A 1 18 ? -0.903 8.440 -1.307 1.00 0.00 17 ALA A O 9
ATOM 3607 N N . LYS A 1 19 ? -1.859 7.098 0.212 1.00 0.00 18 LYS A N 9
ATOM 3608 C CA . LYS A 1 19 ? -2.440 8.221 0.930 1.00 0.00 18 LYS A CA 9
ATOM 3609 C C . LYS A 1 19 ? -1.356 8.929 1.731 1.00 0.00 18 LYS A C 9
ATOM 3610 O O . LYS A 1 19 ? -1.449 10.132 1.975 1.00 0.00 18 LYS A O 9
ATOM 3629 N N . GLN A 1 20 ? -0.301 8.198 2.107 1.00 0.00 19 GLN A N 9
ATOM 3630 C CA . GLN A 1 20 ? 0.792 8.824 2.831 1.00 0.00 19 GLN A CA 9
ATOM 3631 C C . GLN A 1 20 ? 1.469 9.805 1.888 1.00 0.00 19 GLN A C 9
ATOM 3632 O O . GLN A 1 20 ? 2.004 10.833 2.303 1.00 0.00 19 GLN A O 9
ATOM 3646 N N . GLN A 1 21 ? 1.410 9.468 0.603 1.00 0.00 20 GLN A N 9
ATOM 3647 C CA . GLN A 1 21 ? 1.984 10.304 -0.440 1.00 0.00 20 GLN A CA 9
ATOM 3648 C C . GLN A 1 21 ? 1.125 11.548 -0.631 1.00 0.00 20 GLN A C 9
ATOM 3649 O O . GLN A 1 21 ? 1.635 12.666 -0.710 1.00 0.00 20 GLN A O 9
ATOM 3663 N N . LEU A 1 22 ? -0.186 11.338 -0.704 1.00 0.00 21 LEU A N 9
ATOM 3664 C CA . LEU A 1 22 ? -1.123 12.440 -0.885 1.00 0.00 21 LEU A CA 9
ATOM 3665 C C . LEU A 1 22 ? -1.021 13.420 0.278 1.00 0.00 21 LEU A C 9
ATOM 3666 O O . LEU A 1 22 ? -0.798 14.614 0.082 1.00 0.00 21 LEU A O 9
ATOM 3682 N N . ALA A 1 23 ? -1.190 12.902 1.488 1.00 0.00 22 ALA A N 9
ATOM 3683 C CA . ALA A 1 23 ? -1.118 13.735 2.684 1.00 0.00 22 ALA A CA 9
ATOM 3684 C C . ALA A 1 23 ? 0.064 14.697 2.596 1.00 0.00 22 ALA A C 9
ATOM 3685 O O . ALA A 1 23 ? -0.114 15.914 2.598 1.00 0.00 22 ALA A O 9
ATOM 3692 N N . LYS A 1 24 ? 1.269 14.142 2.522 1.00 0.00 23 LYS A N 9
ATOM 3693 C CA . LYS A 1 24 ? 2.471 14.960 2.435 1.00 0.00 23 LYS A CA 9
ATOM 3694 C C . LYS A 1 24 ? 2.461 15.793 1.156 1.00 0.00 23 LYS A C 9
ATOM 3695 O O . LYS A 1 24 ? 2.448 17.023 1.205 1.00 0.00 23 LYS A O 9
ATOM 3714 N N . LEU A 1 25 ? 2.467 15.113 0.014 1.00 0.00 24 LEU A N 9
ATOM 3715 C CA . LEU A 1 25 ? 2.458 15.799 -1.273 1.00 0.00 24 LEU A CA 9
ATOM 3716 C C . LEU A 1 25 ? 1.270 16.752 -1.365 1.00 0.00 24 LEU A C 9
ATOM 3717 O O . LEU A 1 25 ? 1.212 17.592 -2.262 1.00 0.00 24 LEU A O 9
ATOM 3736 N N . ILE A 1 2 ? 1.089 -17.801 -1.869 1.00 0.00 1 ILE A N 10
ATOM 3737 C CA . ILE A 1 2 ? 0.975 -16.802 -0.769 1.00 0.00 1 ILE A CA 10
ATOM 3738 C C . ILE A 1 2 ? 1.776 -15.555 -1.134 1.00 0.00 1 ILE A C 10
ATOM 3739 O O . ILE A 1 2 ? 1.603 -14.495 -0.534 1.00 0.00 1 ILE A O 10
ATOM 3755 N N . TRP A 1 3 ? 2.653 -15.691 -2.124 1.00 0.00 2 TRP A N 10
ATOM 3756 C CA . TRP A 1 3 ? 3.475 -14.569 -2.560 1.00 0.00 2 TRP A CA 10
ATOM 3757 C C . TRP A 1 3 ? 2.608 -13.485 -3.185 1.00 0.00 2 TRP A C 10
ATOM 3758 O O . TRP A 1 3 ? 2.712 -12.309 -2.834 1.00 0.00 2 TRP A O 10
ATOM 3779 N N . LEU A 1 4 ? 1.751 -13.891 -4.108 1.00 0.00 3 LEU A N 10
ATOM 3780 C CA . LEU A 1 4 ? 0.866 -12.944 -4.770 1.00 0.00 3 LEU A CA 10
ATOM 3781 C C . LEU A 1 4 ? -0.049 -12.288 -3.742 1.00 0.00 3 LEU A C 10
ATOM 3782 O O . LEU A 1 4 ? -0.467 -11.141 -3.908 1.00 0.00 3 LEU A O 10
ATOM 3798 N N . THR A 1 5 ? -0.333 -13.016 -2.669 1.00 0.00 4 THR A N 10
ATOM 3799 C CA . THR A 1 5 ? -1.172 -12.488 -1.600 1.00 0.00 4 THR A CA 10
ATOM 3800 C C . THR A 1 5 ? -0.415 -11.409 -0.860 1.00 0.00 4 THR A C 10
ATOM 3801 O O . THR A 1 5 ? -0.890 -10.289 -0.690 1.00 0.00 4 THR A O 10
ATOM 3812 N N . ALA A 1 6 ? 0.780 -11.769 -0.432 1.00 0.00 5 ALA A N 10
ATOM 3813 C CA . ALA A 1 6 ? 1.637 -10.843 0.296 1.00 0.00 5 ALA A CA 10
ATOM 3814 C C . ALA A 1 6 ? 1.753 -9.529 -0.465 1.00 0.00 5 ALA A C 10
ATOM 3815 O O . ALA A 1 6 ? 1.826 -8.461 0.137 1.00 0.00 5 ALA A O 10
ATOM 3822 N N . LEU A 1 7 ? 1.756 -9.614 -1.790 1.00 0.00 6 LEU A N 10
ATOM 3823 C CA . LEU A 1 7 ? 1.849 -8.429 -2.617 1.00 0.00 6 LEU A CA 10
ATOM 3824 C C . LEU A 1 7 ? 0.638 -7.540 -2.403 1.00 0.00 6 LEU A C 10
ATOM 3825 O O . LEU A 1 7 ? 0.717 -6.322 -2.561 1.00 0.00 6 LEU A O 10
ATOM 3841 N N . LYS A 1 8 ? -0.475 -8.144 -2.016 1.00 0.00 7 LYS A N 10
ATOM 3842 C CA . LYS A 1 8 ? -1.672 -7.371 -1.758 1.00 0.00 7 LYS A CA 10
ATOM 3843 C C . LYS A 1 8 ? -1.483 -6.660 -0.439 1.00 0.00 7 LYS A C 10
ATOM 3844 O O . LYS A 1 8 ? -1.765 -5.469 -0.312 1.00 0.00 7 LYS A O 10
ATOM 3863 N N . PHE A 1 9 ? -0.947 -7.386 0.523 1.00 0.00 8 PHE A N 10
ATOM 3864 C CA . PHE A 1 9 ? -0.661 -6.794 1.808 1.00 0.00 8 PHE A CA 10
ATOM 3865 C C . PHE A 1 9 ? 0.377 -5.713 1.567 1.00 0.00 8 PHE A C 10
ATOM 3866 O O . PHE A 1 9 ? 0.168 -4.539 1.875 1.00 0.00 8 PHE A O 10
ATOM 3883 N N . LEU A 1 10 ? 1.474 -6.115 0.946 1.00 0.00 9 LEU A N 10
ATOM 3884 C CA . LEU A 1 10 ? 2.521 -5.177 0.601 1.00 0.00 9 LEU A CA 10
ATOM 3885 C C . LEU A 1 10 ? 1.868 -4.065 -0.189 1.00 0.00 9 LEU A C 10
ATOM 3886 O O . LEU A 1 10 ? 2.223 -2.899 -0.037 1.00 0.00 9 LEU A O 10
ATOM 3902 N N . GLY A 1 11 ? 0.861 -4.419 -0.991 1.00 0.00 10 GLY A N 10
ATOM 3903 C CA . GLY A 1 11 ? 0.146 -3.390 -1.714 1.00 0.00 10 GLY A CA 10
ATOM 3904 C C . GLY A 1 11 ? -0.593 -2.535 -0.690 1.00 0.00 10 GLY A C 10
ATOM 3905 O O . GLY A 1 11 ? -0.597 -1.311 -0.774 1.00 0.00 10 GLY A O 10
ATOM 3909 N N . LYS A 1 12 ? -1.177 -3.192 0.325 1.00 0.00 11 LYS A N 10
ATOM 3910 C CA . LYS A 1 12 ? -1.847 -2.451 1.385 1.00 0.00 11 LYS A CA 10
ATOM 3911 C C . LYS A 1 12 ? -0.824 -1.487 1.943 1.00 0.00 11 LYS A C 10
ATOM 3912 O O . LYS A 1 12 ? -1.080 -0.300 2.142 1.00 0.00 11 LYS A O 10
ATOM 3931 N N . ASN A 1 13 ? 0.361 -2.035 2.123 1.00 0.00 12 ASN A N 10
ATOM 3932 C CA . ASN A 1 13 ? 1.510 -1.295 2.584 1.00 0.00 12 ASN A CA 10
ATOM 3933 C C . ASN A 1 13 ? 1.916 -0.303 1.496 1.00 0.00 12 ASN A C 10
ATOM 3934 O O . ASN A 1 13 ? 2.420 0.784 1.776 1.00 0.00 12 ASN A O 10
ATOM 3945 N N . LEU A 1 14 ? 1.676 -0.707 0.249 1.00 0.00 13 LEU A N 10
ATOM 3946 C CA . LEU A 1 14 ? 1.994 0.116 -0.914 1.00 0.00 13 LEU A CA 10
ATOM 3947 C C . LEU A 1 14 ? 1.077 1.324 -0.990 1.00 0.00 13 LEU A C 10
ATOM 3948 O O . LEU A 1 14 ? 1.531 2.462 -1.088 1.00 0.00 13 LEU A O 10
ATOM 3964 N N . GLY A 1 15 ? -0.219 1.064 -0.955 1.00 0.00 14 GLY A N 10
ATOM 3965 C CA . GLY A 1 15 ? -1.197 2.139 -1.024 1.00 0.00 14 GLY A CA 10
ATOM 3966 C C . GLY A 1 15 ? -1.237 2.913 0.281 1.00 0.00 14 GLY A C 10
ATOM 3967 O O . GLY A 1 15 ? -1.268 4.143 0.276 1.00 0.00 14 GLY A O 10
ATOM 3971 N N . LYS A 1 16 ? -1.211 2.200 1.407 1.00 0.00 15 LYS A N 10
ATOM 3972 C CA . LYS A 1 16 ? -1.212 2.881 2.690 1.00 0.00 15 LYS A CA 10
ATOM 3973 C C . LYS A 1 16 ? -0.160 3.967 2.604 1.00 0.00 15 LYS A C 10
ATOM 3974 O O . LYS A 1 16 ? -0.278 5.039 3.199 1.00 0.00 15 LYS A O 10
ATOM 3993 N N . LEU A 1 17 ? 0.847 3.669 1.793 1.00 0.00 16 LEU A N 10
ATOM 3994 C CA . LEU A 1 17 ? 1.926 4.597 1.525 1.00 0.00 16 LEU A CA 10
ATOM 3995 C C . LEU A 1 17 ? 1.433 5.659 0.564 1.00 0.00 16 LEU A C 10
ATOM 3996 O O . LEU A 1 17 ? 1.707 6.847 0.735 1.00 0.00 16 LEU A O 10
ATOM 4012 N N . ALA A 1 18 ? 0.693 5.219 -0.453 1.00 0.00 17 ALA A N 10
ATOM 4013 C CA . ALA A 1 18 ? 0.167 6.161 -1.432 1.00 0.00 17 ALA A CA 10
ATOM 4014 C C . ALA A 1 18 ? -0.580 7.264 -0.703 1.00 0.00 17 ALA A C 10
ATOM 4015 O O . ALA A 1 18 ? -0.649 8.401 -1.170 1.00 0.00 17 ALA A O 10
ATOM 4022 N N . LYS A 1 19 ? -1.113 6.920 0.461 1.00 0.00 18 LYS A N 10
ATOM 4023 C CA . LYS A 1 19 ? -1.823 7.869 1.278 1.00 0.00 18 LYS A CA 10
ATOM 4024 C C . LYS A 1 19 ? -0.822 8.822 1.913 1.00 0.00 18 LYS A C 10
ATOM 4025 O O . LYS A 1 19 ? -1.019 10.037 1.907 1.00 0.00 18 LYS A O 10
ATOM 4044 N N . GLN A 1 20 ? 0.274 8.268 2.432 1.00 0.00 19 GLN A N 10
ATOM 4045 C CA . GLN A 1 20 ? 1.304 9.101 3.025 1.00 0.00 19 GLN A CA 10
ATOM 4046 C C . GLN A 1 20 ? 1.759 10.106 1.980 1.00 0.00 19 GLN A C 10
ATOM 4047 O O . GLN A 1 20 ? 2.104 11.246 2.292 1.00 0.00 19 GLN A O 10
ATOM 4061 N N . GLN A 1 21 ? 1.727 9.664 0.726 1.00 0.00 20 GLN A N 10
ATOM 4062 C CA . GLN A 1 21 ? 2.105 10.511 -0.394 1.00 0.00 20 GLN A CA 10
ATOM 4063 C C . GLN A 1 21 ? 1.019 11.554 -0.639 1.00 0.00 20 GLN A C 10
ATOM 4064 O O . GLN A 1 21 ? 1.306 12.699 -0.986 1.00 0.00 20 GLN A O 10
ATOM 4078 N N . LEU A 1 22 ? -0.235 11.140 -0.453 1.00 0.00 21 LEU A N 10
ATOM 4079 C CA . LEU A 1 22 ? -1.365 12.037 -0.654 1.00 0.00 21 LEU A CA 10
ATOM 4080 C C . LEU A 1 22 ? -1.381 13.122 0.418 1.00 0.00 21 LEU A C 10
ATOM 4081 O O . LEU A 1 22 ? -1.420 14.312 0.109 1.00 0.00 21 LEU A O 10
ATOM 4097 N N . ALA A 1 23 ? -1.349 12.702 1.678 1.00 0.00 22 ALA A N 10
ATOM 4098 C CA . ALA A 1 23 ? -1.359 13.649 2.787 1.00 0.00 22 ALA A CA 10
ATOM 4099 C C . ALA A 1 23 ? -0.342 14.760 2.549 1.00 0.00 22 ALA A C 10
ATOM 4100 O O . ALA A 1 23 ? -0.681 15.944 2.586 1.00 0.00 22 ALA A O 10
ATOM 4107 N N . LYS A 1 24 ? 0.904 14.371 2.305 1.00 0.00 23 LYS A N 10
ATOM 4108 C CA . LYS A 1 24 ? 1.964 15.342 2.060 1.00 0.00 23 LYS A CA 10
ATOM 4109 C C . LYS A 1 24 ? 1.617 16.224 0.865 1.00 0.00 23 LYS A C 10
ATOM 4110 O O . LYS A 1 24 ? 1.737 17.447 0.928 1.00 0.00 23 LYS A O 10
ATOM 4129 N N . LEU A 1 25 ? 1.189 15.593 -0.225 1.00 0.00 24 LEU A N 10
ATOM 4130 C CA . LEU A 1 25 ? 0.828 16.326 -1.430 1.00 0.00 24 LEU A CA 10
ATOM 4131 C C . LEU A 1 25 ? -0.431 17.158 -1.200 1.00 0.00 24 LEU A C 10
ATOM 4132 O O . LEU A 1 25 ? -1.389 17.067 -1.968 1.00 0.00 24 LEU A O 10
#

Organism: Lycosa erythrognatha (NCBI:txid332789)

Sequence (24 aa):
IWLTALKFLGKNLGKLAKQQLAKLIWLTALKFLGKNLGKLAKQQLAKLIWLTALKFLGKNLGKLAKQQLAKLIWLTALKFLGKNLGKLAKQQLAKLIWLTALKFLGKNLGKLAKQQLAKLIWLTALKFLGKNLGKLAKQQLAKLIWLTALKFLGKNLGKLAKQQLAKLIWLTALKFLGKNLGKLAKQQLAKLIWLTALKFLGKNLGKLAKQQLAKLIWLTALKFLGKNLGKLAKQQLAKL